Protein AF-0000000069406405 (afdb_homodimer)

Secondary structure (DSSP, 8-state):
----------SS------------HHHHHHHHHHHHHTT--HHHHHHHHT--HHHHHHHHHHHHHTTT--GGGSSPPPHHHHHHHTTSHHHHHHHHHHHHH-TTS-HHHHHHHHTS-HHHHHHHH-/----------SS------------HHHHHHHHHHHHHTT--HHHHHHHHT--HHHHHHHHHHHHHTTT--GGGSSPPPHHHHHHHTTSHHHHHHHHHHHHH-TTS-HHHHHHHHTS-HHHHHHHH-

pLDDT: mean 82.61, std 21.03, range [20.59, 98.62]

InterPro domains:
  IPR009057 Homedomain-like superfamily [SSF46689] (27-104)

Foldseek 3Di:
DPPPPPPPPPVPPCPCCVPVPPDDPLNLLVQLLVVVVVPDDLVVSCVVSVHDSLSSLVLVLVCVVVVNDCVVSSDDDDPVCVVVVLVDPVNLVVLVVVCVVCVPDDLCRSCSNNVHDSVSSVVSVD/DPPPPPPPPPPPPCPCCVPVPPDDPLNLLVQLLVVVVVPDDLVVSCVVSVHDSLSSLVLVLVCVVVVNDCVVSSDDDDPVCVVVVLVPPVNLVVLVVVCVVCVPDDLCRSCSNNVHDSVSSVVSVD

Nearest PDB structures (foldseek):
  1mdm-assembly1_A  TM=3.881E-01  e=2.709E-02  Homo sapiens
  2efo-assembly1_A  TM=5.821E-01  e=2.045E+00  Sulfurisphaera tokodaii str. 7
  5yi2-assembly2_E  TM=6.304E-01  e=2.932E+00  Lactococcus lactis subsp. lactis Il1403
  3bj6-assembly1_B  TM=6.690E-01  e=8.643E+00  Ruegeria pomeroyi DSS-3
  2w29-assembly1_B  TM=5.271E-01  e=6.346E+00  Mycobacterium tuberculosis H37Rv

Solvent-accessible surface area (backbone atoms only — not comparable to full-atom values): 14592 Å² total; per-residue (Å²): 137,79,82,71,78,74,79,76,76,64,88,56,74,76,62,54,69,44,50,84,40,76,73,49,70,51,37,52,46,21,24,48,50,46,31,45,72,54,67,52,52,51,65,57,46,19,63,58,49,68,47,60,46,70,57,42,47,52,51,49,48,49,24,52,76,49,60,29,38,44,73,82,57,46,48,85,73,54,65,68,60,53,64,43,50,77,65,28,71,66,45,51,50,51,52,51,49,49,44,68,75,38,75,84,58,52,62,59,58,51,12,59,73,70,67,49,54,44,65,58,50,50,59,68,74,97,136,80,83,72,80,72,78,73,75,64,88,54,73,76,63,52,69,44,51,84,42,76,72,50,70,51,36,52,46,22,23,46,51,46,33,45,71,55,68,51,53,50,65,58,47,17,63,58,49,69,46,60,46,69,58,42,48,52,52,48,49,50,24,52,75,50,63,28,38,44,73,82,57,45,50,86,74,55,64,70,60,54,64,42,51,77,64,29,69,67,45,50,50,52,52,52,49,49,46,68,75,37,75,84,59,51,61,58,57,53,12,59,74,69,67,49,54,44,65,58,48,50,56,70,74,96

Organism: 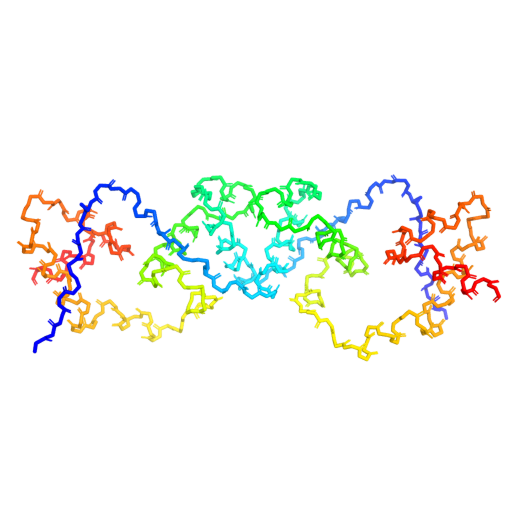NCBI:txid2607531

Structure (mmCIF, N/CA/C/O backbone):
data_AF-0000000069406405-model_v1
#
loop_
_entity.id
_entity.type
_entity.pdbx_description
1 polymer 'Uncharacterized protein LOC118768217'
#
loop_
_atom_site.group_PDB
_atom_site.id
_atom_site.type_symbol
_atom_site.label_atom_id
_atom_site.label_alt_id
_atom_site.label_comp_id
_atom_site.label_asym_id
_atom_site.label_entity_id
_atom_site.label_seq_id
_atom_site.pdbx_PDB_ins_code
_atom_site.Cartn_x
_atom_site.Cartn_y
_atom_site.Cartn_z
_atom_site.occupancy
_atom_site.B_iso_or_equiv
_atom_site.auth_seq_id
_atom_site.auth_comp_id
_atom_site.auth_asym_id
_atom_site.auth_atom_id
_atom_site.pdbx_PDB_model_num
ATOM 1 N N . MET A 1 1 ? 26.578 -23.141 -21.312 1 20.59 1 MET A N 1
ATOM 2 C CA . MET A 1 1 ? 26.688 -23.438 -19.891 1 20.59 1 MET A CA 1
ATOM 3 C C . MET A 1 1 ? 25.594 -22.734 -19.094 1 20.59 1 MET A C 1
ATOM 5 O O . MET A 1 1 ? 25.719 -21.547 -18.766 1 20.59 1 MET A O 1
ATOM 9 N N . LEU A 1 2 ? 24.344 -22.812 -19.562 1 25.16 2 LEU A N 1
ATOM 10 C CA . LEU A 1 2 ? 23.109 -22.156 -19.172 1 25.16 2 LEU A CA 1
ATOM 11 C C . LEU A 1 2 ? 22.688 -22.578 -17.766 1 25.16 2 LEU A C 1
ATOM 13 O O . LEU A 1 2 ? 22.484 -23.766 -17.5 1 25.16 2 LEU A O 1
ATOM 17 N N . MET A 1 3 ? 23.156 -21.891 -16.672 1 27.27 3 MET A N 1
ATOM 18 C CA . MET A 1 3 ? 22.953 -22.141 -15.25 1 27.27 3 MET A CA 1
ATOM 19 C C . MET A 1 3 ? 21.484 -22.422 -14.938 1 27.27 3 MET A C 1
ATOM 21 O O . MET A 1 3 ? 20.625 -21.594 -15.242 1 27.27 3 MET A O 1
ATOM 25 N N . LEU A 1 4 ? 20.938 -23.594 -14.953 1 28.95 4 LEU A N 1
ATOM 26 C CA . LEU A 1 4 ? 19.734 -24.266 -14.492 1 28.95 4 LEU A CA 1
ATOM 27 C C . LEU A 1 4 ? 19.391 -23.859 -13.062 1 28.95 4 LEU A C 1
ATOM 29 O O . LEU A 1 4 ? 20.141 -24.156 -12.133 1 28.95 4 LEU A O 1
ATOM 33 N N . LYS A 1 5 ? 18.922 -22.688 -12.914 1 34.78 5 LYS A N 1
ATOM 34 C CA . LYS A 1 5 ? 18.484 -22.328 -11.57 1 34.78 5 LYS A CA 1
ATOM 35 C C . LYS A 1 5 ? 17.641 -23.453 -10.961 1 34.78 5 LYS A C 1
ATOM 37 O O . LYS A 1 5 ? 16.594 -23.812 -11.5 1 34.78 5 LYS A O 1
ATOM 42 N N . LYS A 1 6 ? 18.188 -24.422 -10.359 1 34.09 6 LYS A N 1
ATOM 43 C CA . LYS A 1 6 ? 17.672 -25.484 -9.484 1 34.09 6 LYS A CA 1
ATOM 44 C C . LYS A 1 6 ? 16.594 -24.938 -8.539 1 34.09 6 LYS A C 1
ATOM 46 O O . LYS A 1 6 ? 16.844 -23.984 -7.801 1 34.09 6 LYS A O 1
ATOM 51 N N . PHE A 1 7 ? 15.359 -25.141 -8.922 1 33.62 7 PHE A N 1
ATOM 52 C CA . PHE A 1 7 ? 14.227 -25.031 -8.008 1 33.62 7 PHE A CA 1
ATOM 53 C C . PHE A 1 7 ? 14.453 -25.859 -6.758 1 33.62 7 PHE A C 1
ATOM 55 O O . PHE A 1 7 ? 14.25 -27.078 -6.77 1 33.62 7 PHE A O 1
ATOM 62 N N . LEU A 1 8 ? 15.594 -25.859 -6.102 1 33.53 8 LEU A N 1
ATOM 63 C CA . LEU A 1 8 ? 15.664 -26.547 -4.816 1 33.53 8 LEU A CA 1
ATOM 64 C C . LEU A 1 8 ? 14.406 -26.312 -3.996 1 33.53 8 LEU A C 1
ATOM 66 O O . LEU A 1 8 ? 14.055 -25.172 -3.705 1 33.53 8 LEU A O 1
ATOM 70 N N . HIS A 1 9 ? 13.406 -27.219 -4.082 1 34.06 9 HIS A N 1
ATOM 71 C CA . HIS A 1 9 ? 12.18 -27.438 -3.33 1 34.06 9 HIS A CA 1
ATOM 72 C C . HIS A 1 9 ? 12.438 -27.406 -1.827 1 34.06 9 HIS A C 1
ATOM 74 O O . HIS A 1 9 ? 12.531 -28.469 -1.191 1 34.06 9 HIS A O 1
ATOM 80 N N . SER A 1 10 ? 13.453 -26.891 -1.188 1 32.88 10 SER A N 1
ATOM 81 C CA . SER A 1 10 ? 13.406 -26.922 0.271 1 32.88 10 SER A CA 1
ATOM 82 C C . SER A 1 10 ? 12.016 -26.578 0.791 1 32.88 10 SER A C 1
ATOM 84 O O . SER A 1 10 ? 11.328 -25.734 0.216 1 32.88 10 SER A O 1
ATOM 86 N N . ASP A 1 11 ? 11.195 -27.484 1.406 1 35.31 11 ASP A N 1
ATOM 87 C CA . ASP A 1 11 ? 10 -27.375 2.242 1 35.31 11 ASP A CA 1
ATOM 88 C C . ASP A 1 11 ? 9.906 -26 2.887 1 35.31 11 ASP A C 1
ATOM 90 O O . ASP A 1 11 ? 9.125 -25.797 3.814 1 35.31 11 ASP A O 1
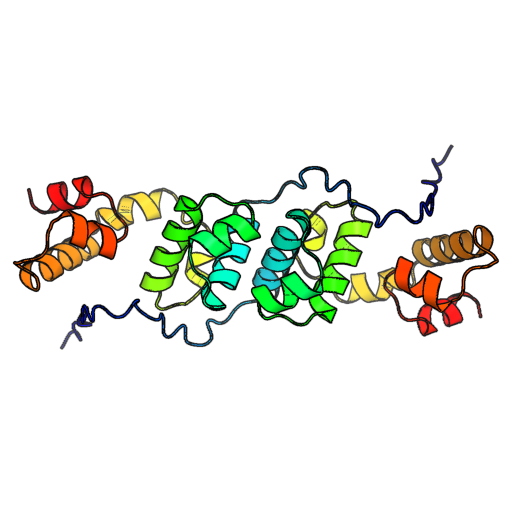ATOM 94 N N . MET A 1 12 ? 11.078 -25.281 3.064 1 35.22 12 MET A N 1
ATOM 95 C CA . MET A 1 12 ? 11.031 -24.031 3.826 1 35.22 12 MET A CA 1
ATOM 96 C C . MET A 1 12 ? 10.07 -23.031 3.186 1 35.22 12 MET A C 1
ATOM 98 O O . MET A 1 12 ? 10.07 -22.859 1.966 1 35.22 12 MET A O 1
ATOM 102 N N . PRO A 1 13 ? 8.914 -22.703 3.783 1 37.72 13 PRO A N 1
ATOM 103 C CA . PRO A 1 13 ? 8.211 -21.531 3.254 1 37.72 13 PRO A CA 1
ATOM 104 C C . PRO A 1 13 ? 9.156 -20.547 2.564 1 37.72 13 PRO A C 1
ATOM 106 O O . PRO A 1 13 ? 10.258 -20.281 3.062 1 37.72 13 PRO A O 1
ATOM 109 N N . LEU A 1 14 ? 9.555 -20.766 1.313 1 40.88 14 LEU A N 1
ATOM 110 C CA . LEU A 1 14 ? 10.383 -19.781 0.618 1 40.88 14 LEU A CA 1
ATOM 111 C C . LEU A 1 14 ? 10.375 -18.453 1.35 1 40.88 14 LEU A C 1
ATOM 113 O O . LEU A 1 14 ? 9.375 -17.734 1.332 1 40.88 14 LEU A O 1
ATOM 117 N N . LYS A 1 15 ? 10.859 -18.547 2.529 1 42.75 15 LYS A N 1
ATOM 118 C CA . LYS A 1 15 ? 11.203 -17.234 3.096 1 42.75 15 LYS A CA 1
ATOM 119 C C . LYS A 1 15 ? 11.719 -16.297 2.02 1 42.75 15 LYS A C 1
ATOM 121 O O . LYS A 1 15 ? 12.805 -16.5 1.473 1 42.75 15 LYS A O 1
ATOM 126 N N . ILE A 1 16 ? 10.961 -16.016 1.062 1 42.56 16 ILE A N 1
ATOM 127 C CA . ILE A 1 16 ? 11.453 -14.914 0.232 1 42.56 16 ILE A CA 1
ATOM 128 C C . ILE A 1 16 ? 12.5 -14.117 1.002 1 42.56 16 ILE A C 1
ATOM 130 O O . ILE A 1 16 ? 12.195 -13.523 2.039 1 42.56 16 ILE A O 1
ATOM 134 N N . LYS A 1 17 ? 13.703 -14.812 1.288 1 45.84 17 LYS A N 1
ATOM 135 C CA . LYS A 1 17 ? 14.703 -13.852 1.732 1 45.84 17 LYS A CA 1
ATOM 136 C C . LYS A 1 17 ? 14.492 -12.492 1.08 1 45.84 17 LYS A C 1
ATOM 138 O O . LYS A 1 17 ? 14.898 -12.273 -0.063 1 45.84 17 LYS A O 1
ATOM 143 N N . MET A 1 18 ? 13.25 -12.172 1.195 1 48.5 18 MET A N 1
ATOM 144 C CA . MET A 1 18 ? 12.93 -10.852 0.663 1 48.5 18 MET A CA 1
ATOM 145 C C . MET A 1 18 ? 14.078 -9.875 0.885 1 48.5 18 MET A C 1
ATOM 147 O O . MET A 1 18 ? 14.398 -9.531 2.025 1 48.5 18 MET A O 1
ATOM 151 N N . THR A 1 19 ? 15.266 -10.281 0.294 1 49.81 19 THR A N 1
ATOM 152 C CA . THR A 1 19 ? 16.188 -9.148 0.287 1 49.81 19 THR A CA 1
ATOM 153 C C . THR A 1 19 ? 15.414 -7.832 0.288 1 49.81 19 THR A C 1
ATOM 155 O O . THR A 1 19 ? 14.312 -7.746 -0.262 1 49.81 19 THR A O 1
ATOM 158 N N . ALA A 1 20 ? 15.781 -6.988 1.089 1 53.38 20 ALA A N 1
ATOM 159 C CA . ALA A 1 20 ? 15.109 -5.699 1.221 1 53.38 20 ALA A CA 1
ATOM 160 C C . ALA A 1 20 ? 14.648 -5.18 -0.139 1 53.38 20 ALA A C 1
ATOM 162 O O . ALA A 1 20 ? 15.477 -4.824 -0.985 1 53.38 20 ALA A O 1
ATOM 163 N N . PRO A 1 21 ? 13.633 -5.855 -0.743 1 59.44 21 PRO A N 1
ATOM 164 C CA . PRO A 1 21 ? 13.188 -5.398 -2.062 1 59.44 21 PRO A CA 1
ATOM 165 C C . PRO A 1 21 ? 13.023 -3.883 -2.141 1 59.44 21 PRO A C 1
ATOM 167 O O . PRO A 1 21 ? 12.727 -3.238 -1.133 1 59.44 21 PRO A O 1
ATOM 170 N N . ILE A 1 22 ? 13.656 -3.234 -2.969 1 74.44 22 ILE A N 1
ATOM 171 C CA . ILE A 1 22 ? 13.648 -1.785 -3.127 1 74.44 22 ILE A CA 1
ATOM 172 C C . ILE A 1 22 ? 12.211 -1.276 -3.191 1 74.44 22 ILE A C 1
ATOM 174 O O . ILE A 1 22 ? 11.516 -1.486 -4.188 1 74.44 22 ILE A O 1
ATOM 178 N N . LEU A 1 23 ? 11.594 -1.231 -2.068 1 90.5 23 LEU A N 1
ATOM 179 C CA . LEU A 1 23 ? 10.305 -0.562 -1.987 1 90.5 23 LEU A CA 1
ATOM 180 C C . LEU A 1 23 ? 10.438 0.927 -2.281 1 90.5 23 LEU A C 1
ATOM 182 O O . LEU A 1 23 ? 11.32 1.594 -1.731 1 90.5 23 LEU A O 1
ATOM 186 N N . THR A 1 24 ? 9.664 1.369 -3.213 1 92.31 24 THR A N 1
ATOM 187 C CA . THR A 1 24 ? 9.664 2.801 -3.498 1 92.31 24 THR A CA 1
ATOM 188 C C . THR A 1 24 ? 8.82 3.555 -2.477 1 92.31 24 THR A C 1
ATOM 190 O O . THR A 1 24 ? 7.973 2.961 -1.805 1 92.31 24 THR A O 1
ATOM 193 N N . ASN A 1 25 ? 9.102 4.836 -2.355 1 93.75 25 ASN A N 1
ATOM 194 C CA . ASN A 1 25 ? 8.312 5.672 -1.455 1 93.75 25 ASN A CA 1
ATOM 195 C C . ASN A 1 25 ? 6.844 5.699 -1.857 1 93.75 25 ASN A C 1
ATOM 197 O O . ASN A 1 25 ? 5.961 5.758 -0.999 1 93.75 25 ASN A O 1
ATOM 201 N N . GLU A 1 26 ? 6.621 5.645 -3.08 1 95.06 26 GLU A N 1
ATOM 202 C CA . GLU A 1 26 ? 5.25 5.645 -3.586 1 95.06 26 GLU A CA 1
ATOM 203 C C . GLU A 1 26 ? 4.5 4.391 -3.141 1 95.06 26 GLU A C 1
ATOM 205 O O . GLU A 1 26 ? 3.336 4.469 -2.74 1 95.06 26 GLU A O 1
ATOM 210 N N . MET A 1 27 ? 5.172 3.256 -3.148 1 96.12 27 MET A N 1
ATOM 211 C CA . MET A 1 27 ? 4.539 2.012 -2.715 1 96.12 27 MET A CA 1
ATOM 212 C C . MET A 1 27 ? 4.195 2.064 -1.23 1 96.12 27 MET A C 1
ATOM 214 O O . MET A 1 27 ? 3.117 1.627 -0.823 1 96.12 27 MET A O 1
ATOM 218 N N . LYS A 1 28 ? 5.105 2.598 -0.517 1 96.94 28 LYS A N 1
ATOM 219 C CA . LYS A 1 28 ? 4.852 2.742 0.914 1 96.94 28 LYS A CA 1
ATOM 220 C C . LYS A 1 28 ? 3.686 3.695 1.171 1 96.94 28 LYS A C 1
ATOM 222 O O . LYS A 1 28 ? 2.85 3.441 2.041 1 96.94 28 LYS A O 1
ATOM 227 N N . ARG A 1 29 ? 3.697 4.793 0.41 1 97.5 29 ARG A N 1
ATOM 228 C CA . ARG A 1 29 ? 2.615 5.762 0.536 1 97.5 29 ARG A CA 1
ATOM 229 C C . ARG A 1 29 ? 1.266 5.117 0.233 1 97.5 29 ARG A C 1
ATOM 231 O O . ARG A 1 29 ? 0.301 5.305 0.977 1 97.5 29 ARG A O 1
ATOM 238 N N . HIS A 1 30 ? 1.204 4.344 -0.805 1 97.62 30 HIS A N 1
ATOM 239 C CA . HIS A 1 30 ? -0.029 3.648 -1.156 1 97.62 30 HIS A CA 1
ATOM 240 C C . HIS A 1 30 ? -0.452 2.686 -0.052 1 97.62 30 HIS A C 1
ATOM 242 O O . HIS A 1 30 ? -1.638 2.586 0.27 1 97.62 30 HIS A O 1
ATOM 248 N N . ALA A 1 31 ? 0.517 2.02 0.466 1 98.19 31 ALA A N 1
ATOM 249 C CA . ALA A 1 31 ? 0.218 1.052 1.519 1 98.19 31 ALA A CA 1
ATOM 250 C C . ALA A 1 31 ? -0.387 1.738 2.74 1 98.19 31 ALA A C 1
ATOM 252 O O . ALA A 1 31 ? -1.363 1.251 3.314 1 98.19 31 ALA A O 1
ATOM 253 N N . VAL A 1 32 ? 0.193 2.809 3.086 1 98.12 32 VAL A N 1
ATOM 254 C CA . VAL A 1 32 ? -0.302 3.564 4.23 1 98.12 32 VAL A CA 1
ATOM 255 C C . VAL A 1 32 ? -1.715 4.07 3.947 1 98.12 32 VAL A C 1
ATOM 257 O O . VAL A 1 32 ? -2.596 3.986 4.805 1 98.12 32 VAL A O 1
ATOM 260 N N . ILE A 1 33 ? -1.96 4.574 2.73 1 97.38 33 ILE A N 1
ATOM 261 C CA . ILE A 1 33 ? -3.268 5.09 2.35 1 97.38 33 ILE A CA 1
ATOM 262 C C . ILE A 1 33 ? -4.316 3.99 2.48 1 97.38 33 ILE A C 1
ATOM 264 O O . ILE A 1 33 ? -5.383 4.207 3.064 1 97.38 33 ILE A O 1
ATOM 268 N N . VAL A 1 34 ? -4.027 2.842 2.002 1 97.38 34 VAL A N 1
ATOM 269 C CA . VAL A 1 34 ? -4.973 1.732 2.047 1 97.38 34 VAL A CA 1
ATOM 270 C C . VAL A 1 34 ? -5.25 1.349 3.5 1 97.38 34 VAL A C 1
ATOM 272 O O . VAL A 1 34 ? -6.395 1.077 3.869 1 97.38 34 VAL A O 1
ATOM 275 N N . ALA A 1 35 ? -4.246 1.331 4.262 1 97.69 35 ALA A N 1
ATOM 276 C CA . ALA A 1 35 ? -4.395 0.97 5.672 1 97.69 35 ALA A CA 1
ATOM 277 C C . ALA A 1 35 ? -5.219 2.014 6.422 1 97.69 35 ALA A C 1
ATOM 279 O O . ALA A 1 35 ? -6.004 1.674 7.309 1 97.69 35 ALA A O 1
ATOM 280 N N . LEU A 1 36 ? -5.008 3.232 6.094 1 96.69 36 LEU A N 1
ATOM 281 C CA . LEU A 1 36 ? -5.766 4.301 6.734 1 96.69 36 LEU A CA 1
ATOM 282 C C . LEU A 1 36 ? -7.246 4.207 6.379 1 96.69 36 LEU A C 1
ATOM 284 O O . LEU A 1 36 ? -8.109 4.398 7.238 1 96.69 36 LEU A O 1
ATOM 288 N N . ILE A 1 37 ? -7.48 3.926 5.172 1 94.19 37 ILE A N 1
ATOM 289 C CA . ILE A 1 37 ? -8.867 3.812 4.727 1 94.19 37 ILE A CA 1
ATOM 290 C C . ILE A 1 37 ? -9.523 2.602 5.387 1 94.19 37 ILE A C 1
ATOM 292 O O . ILE A 1 37 ? -10.734 2.598 5.629 1 94.19 37 ILE A O 1
ATOM 296 N N . ALA A 1 38 ? -8.742 1.632 5.691 1 94.62 38 ALA A N 1
ATOM 297 C CA . ALA A 1 38 ? -9.25 0.474 6.43 1 94.62 38 ALA A CA 1
ATOM 298 C C . ALA A 1 38 ? -9.484 0.817 7.895 1 94.62 38 ALA A C 1
ATOM 300 O O . ALA A 1 38 ? -9.812 -0.059 8.695 1 94.62 38 ALA A O 1
ATOM 301 N N . ASN A 1 39 ? -9.18 2.031 8.297 1 92.56 39 ASN A N 1
ATOM 302 C CA . ASN A 1 39 ? -9.516 2.598 9.594 1 92.56 39 ASN A CA 1
ATOM 303 C C . ASN A 1 39 ? -8.586 2.084 10.695 1 92.56 39 ASN A C 1
ATOM 305 O O . ASN A 1 39 ? -9.039 1.759 11.789 1 92.56 39 ASN A O 1
ATOM 309 N N . HIS A 1 40 ? -7.371 2.02 10.414 1 96.75 40 HIS A N 1
ATOM 310 C CA . HIS A 1 40 ? -6.367 1.659 11.414 1 96.75 40 HIS A CA 1
ATOM 311 C C . HIS A 1 40 ? -5.668 2.898 11.961 1 96.75 40 HIS A C 1
ATOM 313 O O . HIS A 1 40 ? -5.578 3.922 11.281 1 96.75 40 HIS A O 1
ATOM 319 N N . GLY A 1 41 ? -5.168 2.797 13.195 1 96.31 41 GLY A N 1
ATOM 320 C CA . GLY A 1 41 ? -4.453 3.902 13.82 1 96.31 41 GLY A CA 1
ATOM 321 C C . GLY A 1 41 ? -3.021 4.035 13.328 1 96.31 41 GLY A C 1
ATOM 322 O O . GLY A 1 41 ? -2.494 3.129 12.68 1 96.31 41 GLY A O 1
ATOM 323 N N . ASP A 1 42 ? -2.477 5.141 13.664 1 97.06 42 ASP A N 1
ATOM 324 C CA . ASP A 1 42 ? -1.137 5.449 13.172 1 97.06 42 ASP A CA 1
ATOM 325 C C . ASP A 1 42 ? -0.115 4.438 13.688 1 97.06 42 ASP A C 1
ATOM 327 O O . ASP A 1 42 ? 0.74 3.975 12.93 1 97.06 42 ASP A O 1
ATOM 331 N N . LEU A 1 43 ? -0.228 4.121 14.883 1 97.75 43 LEU A N 1
ATOM 332 C CA . LEU A 1 43 ? 0.73 3.207 15.492 1 97.75 43 LEU A CA 1
ATOM 333 C C . LEU A 1 43 ? 0.596 1.807 14.906 1 97.75 43 LEU A C 1
ATOM 335 O O . LEU A 1 43 ? 1.599 1.157 14.602 1 97.75 43 LEU A O 1
ATOM 339 N N . GLU A 1 44 ? -0.585 1.35 14.789 1 97.88 44 GLU A N 1
ATOM 340 C CA . GLU A 1 44 ? -0.853 0.034 14.219 1 97.88 44 GLU A CA 1
ATOM 341 C C . GLU A 1 44 ? -0.292 -0.077 12.805 1 97.88 44 GLU A C 1
ATOM 343 O O . GLU A 1 44 ? 0.33 -1.082 12.453 1 97.88 44 GLU A O 1
ATOM 348 N N . ILE A 1 45 ? -0.562 0.901 12.055 1 98.62 45 ILE A N 1
ATOM 349 C CA . ILE A 1 45 ? -0.115 0.918 10.672 1 98.62 45 ILE A CA 1
ATOM 350 C C . ILE A 1 45 ? 1.411 0.909 10.617 1 98.62 45 ILE A C 1
ATOM 352 O O . ILE A 1 45 ? 2.008 0.148 9.852 1 98.62 45 ILE A O 1
ATOM 356 N N . SER A 1 46 ? 2.033 1.797 11.406 1 98.62 46 SER A N 1
ATOM 357 C CA . SER A 1 46 ? 3.488 1.882 11.453 1 98.62 46 SER A CA 1
ATOM 358 C C . SER A 1 46 ? 4.113 0.525 11.766 1 98.62 46 SER A C 1
ATOM 360 O O . SER A 1 46 ? 5.074 0.114 11.117 1 98.62 46 SER A O 1
ATOM 362 N N . ARG A 1 47 ? 3.551 -0.212 12.656 1 97.88 47 ARG A N 1
ATOM 363 C CA . ARG A 1 47 ? 4.078 -1.507 13.07 1 97.88 47 ARG A CA 1
ATOM 364 C C . ARG A 1 47 ? 3.826 -2.568 12.008 1 97.88 47 ARG A C 1
ATOM 366 O O . ARG A 1 47 ? 4.711 -3.365 11.688 1 97.88 47 ARG A O 1
ATOM 373 N N . PHE A 1 48 ? 2.689 -2.52 11.516 1 97.69 48 PHE A N 1
ATOM 374 C CA . PHE A 1 48 ? 2.301 -3.555 10.562 1 97.6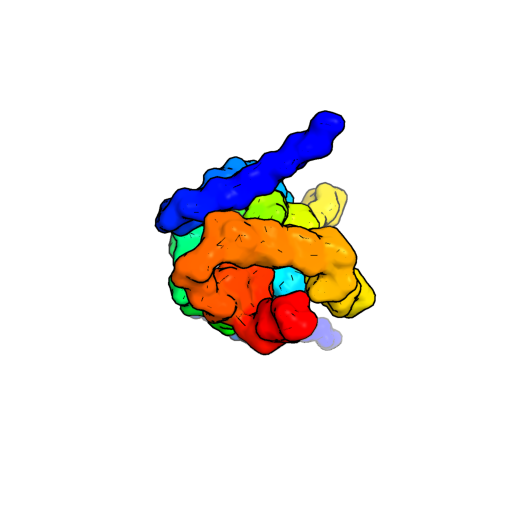9 48 PHE A CA 1
ATOM 375 C C . PHE A 1 48 ? 3.096 -3.426 9.273 1 97.69 48 PHE A C 1
ATOM 377 O O . PHE A 1 48 ? 3.557 -4.426 8.719 1 97.69 48 PHE A O 1
ATOM 384 N N . LEU A 1 49 ? 3.264 -2.225 8.805 1 97.69 49 LEU A N 1
ATOM 385 C CA . LEU A 1 49 ? 3.908 -1.991 7.516 1 97.69 49 LEU A CA 1
ATOM 386 C C . LEU A 1 49 ? 5.395 -1.704 7.695 1 97.69 49 LEU A C 1
ATOM 388 O O . LEU A 1 49 ? 6.129 -1.57 6.715 1 97.69 49 LEU A O 1
ATOM 392 N N . LYS A 1 50 ? 5.797 -1.555 8.914 1 96.62 50 LYS A N 1
ATOM 393 C CA . LYS A 1 50 ? 7.195 -1.295 9.242 1 96.62 50 LYS A CA 1
ATOM 394 C C . LYS A 1 50 ? 7.676 0.013 8.617 1 96.62 50 LYS A C 1
ATOM 396 O O . LYS A 1 50 ? 8.727 0.053 7.977 1 96.62 50 LYS A O 1
ATOM 401 N N . VAL A 1 51 ? 6.891 1.013 8.812 1 97.31 51 VAL A N 1
ATOM 402 C CA . VAL A 1 51 ? 7.242 2.355 8.359 1 97.31 51 VAL A CA 1
ATOM 403 C C . VAL A 1 51 ? 7.227 3.318 9.547 1 97.31 51 VAL A C 1
ATOM 405 O O . VAL A 1 51 ? 6.73 2.979 10.625 1 97.31 51 VAL A O 1
ATOM 408 N N . ALA A 1 52 ? 7.816 4.484 9.305 1 97.69 52 ALA A N 1
ATOM 409 C CA . ALA A 1 52 ? 7.883 5.488 10.367 1 97.69 52 ALA A CA 1
ATOM 410 C C . ALA A 1 52 ? 6.496 6.023 10.703 1 97.69 52 ALA A C 1
ATOM 412 O O . ALA A 1 52 ? 5.676 6.254 9.812 1 97.69 52 ALA A O 1
ATOM 413 N N . ARG A 1 53 ? 6.23 6.184 11.945 1 97.44 53 ARG A N 1
ATOM 414 C CA . ARG A 1 53 ? 4.938 6.684 12.406 1 97.44 53 ARG A CA 1
ATOM 415 C C . ARG A 1 53 ? 4.684 8.102 11.898 1 97.44 53 ARG A C 1
ATOM 417 O O . ARG A 1 53 ? 3.547 8.461 11.602 1 97.44 53 ARG A O 1
ATOM 424 N N . SER A 1 54 ? 5.746 8.93 11.898 1 95.12 54 SER A N 1
ATOM 425 C CA . SER A 1 54 ? 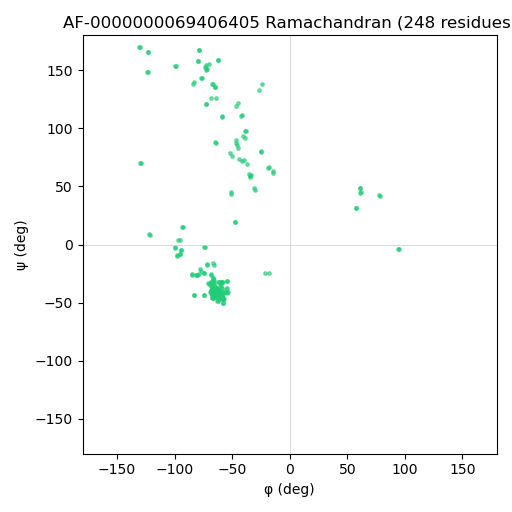5.609 10.297 11.406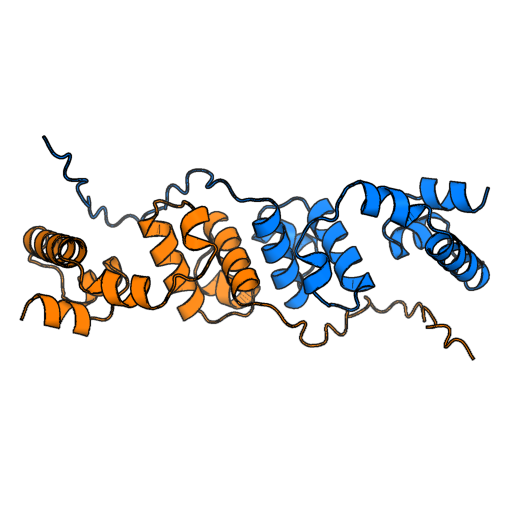 1 95.12 54 SER A CA 1
ATOM 426 C C . SER A 1 54 ? 5.16 10.32 9.945 1 95.12 54 SER A C 1
ATOM 428 O O . SER A 1 54 ? 4.402 11.211 9.539 1 95.12 54 SER A O 1
ATOM 430 N N . PHE A 1 55 ? 5.59 9.312 9.234 1 96.75 55 PHE A N 1
ATOM 431 C CA . PHE A 1 55 ? 5.199 9.164 7.836 1 96.75 55 PHE A CA 1
ATOM 432 C C . PHE A 1 55 ? 3.715 8.828 7.723 1 96.75 55 PHE A C 1
ATOM 434 O O . PHE A 1 55 ? 3.004 9.414 6.906 1 96.75 55 PHE A O 1
ATOM 441 N N . VAL A 1 56 ? 3.252 8.016 8.562 1 98.06 56 VAL A N 1
ATOM 442 C CA . VAL A 1 56 ? 1.841 7.645 8.586 1 98.06 56 VAL A CA 1
ATOM 443 C C . VAL A 1 56 ? 0.991 8.867 8.938 1 98.06 56 VAL A C 1
ATOM 445 O O . VAL A 1 56 ? -0.007 9.148 8.266 1 98.06 56 VAL A O 1
ATOM 448 N N . HIS A 1 57 ? 1.428 9.555 9.883 1 95.69 57 HIS A N 1
ATOM 449 C CA . HIS A 1 57 ? 0.691 10.727 10.344 1 95.69 57 HIS A CA 1
ATOM 450 C C . HIS A 1 57 ? 0.599 11.781 9.258 1 95.69 57 HIS A C 1
ATOM 452 O O . HIS A 1 57 ? -0.457 12.391 9.062 1 95.69 57 HIS A O 1
ATOM 458 N N . LYS A 1 58 ? 1.656 12 8.594 1 93.44 58 LYS A N 1
ATOM 459 C CA . LYS A 1 58 ? 1.665 12.984 7.512 1 93.44 58 LYS A CA 1
ATOM 460 C C . LYS A 1 58 ? 0.667 12.609 6.422 1 93.44 58 LYS A C 1
ATOM 462 O O . LYS A 1 58 ? -0.093 13.453 5.949 1 93.44 58 LYS A O 1
ATOM 467 N N . ILE A 1 59 ? 0.684 11.359 6.066 1 96.31 59 ILE A N 1
ATOM 468 C CA . ILE A 1 59 ? -0.211 10.906 5.008 1 96.31 59 ILE A CA 1
ATOM 469 C C . ILE A 1 59 ? -1.658 10.977 5.488 1 96.31 59 ILE A C 1
ATOM 471 O O . ILE A 1 59 ? -2.557 11.328 4.719 1 96.31 59 ILE A O 1
ATOM 475 N N . ARG A 1 60 ? -1.872 10.68 6.715 1 95.25 60 ARG A N 1
ATOM 476 C CA . ARG A 1 60 ? -3.211 10.828 7.277 1 95.25 60 ARG A CA 1
ATOM 477 C C . ARG A 1 60 ? -3.707 12.266 7.141 1 95.25 60 ARG A C 1
ATOM 479 O O . ARG A 1 60 ? -4.84 12.5 6.711 1 95.25 60 ARG A O 1
ATOM 486 N N . CYS A 1 61 ? -2.887 13.172 7.492 1 92 61 CYS A N 1
ATOM 487 C CA . CYS A 1 61 ? -3.232 14.586 7.414 1 92 61 CYS A CA 1
ATOM 488 C C . CYS A 1 61 ? -3.598 14.977 5.988 1 92 61 CYS A C 1
ATOM 490 O O . CYS A 1 61 ? -4.59 15.68 5.766 1 92 61 CYS A O 1
ATOM 492 N N . GLU A 1 62 ? -2.803 14.539 5.094 1 90.94 62 GLU A N 1
ATOM 493 C CA . GLU A 1 62 ? -3.068 14.852 3.691 1 90.94 62 GLU A CA 1
ATOM 494 C C . GLU A 1 62 ? -4.387 14.234 3.23 1 90.94 62 GLU A C 1
ATOM 496 O O . GLU A 1 62 ? -5.152 14.867 2.5 1 90.94 62 GLU A O 1
ATOM 501 N N . LEU A 1 63 ? -4.582 13.047 3.648 1 92.94 63 LEU A N 1
ATOM 502 C CA . LEU A 1 63 ? -5.801 12.344 3.266 1 92.94 63 LEU A CA 1
ATOM 503 C C . LEU A 1 63 ? -7.031 13.031 3.854 1 92.94 63 LEU A C 1
ATOM 505 O O . LEU A 1 63 ? -8.062 13.148 3.184 1 92.94 63 LEU A O 1
ATOM 509 N N . GLU A 1 64 ? -6.871 13.453 5.039 1 89.38 64 GLU A N 1
ATOM 510 C CA . GLU A 1 64 ? -7.977 14.141 5.703 1 89.38 64 GLU A CA 1
ATOM 511 C C . GLU A 1 64 ? -8.281 15.477 5.031 1 89.38 64 GLU A C 1
ATOM 513 O O . GLU A 1 64 ? -9.445 15.844 4.867 1 89.38 64 GLU A O 1
ATOM 518 N N . LYS A 1 65 ? -7.293 16.156 4.676 1 84.69 65 LYS A N 1
ATOM 519 C CA . LYS A 1 65 ? -7.461 17.422 3.98 1 84.69 65 LYS A CA 1
ATOM 520 C C . LYS A 1 65 ? -8.188 17.234 2.652 1 84.69 65 LYS A C 1
ATOM 522 O O . LYS A 1 65 ? -8.922 18.125 2.207 1 84.69 65 LYS A O 1
ATOM 527 N N . GLU A 1 66 ? -7.926 16.062 2.078 1 87.25 66 GLU A N 1
ATOM 528 C CA . GLU A 1 66 ? -8.562 15.766 0.8 1 87.25 66 GLU A CA 1
ATOM 529 C C . GLU A 1 66 ? -9.867 15 1 1 87.25 66 GLU A C 1
ATOM 531 O O . GLU A 1 66 ? -10.359 14.352 0.074 1 87.25 66 GLU A O 1
ATOM 536 N N . ASP A 1 67 ? -10.367 15 2.215 1 87 67 ASP A N 1
ATOM 537 C CA . ASP A 1 67 ? -11.625 14.359 2.568 1 87 67 ASP A CA 1
ATOM 538 C C . ASP A 1 67 ? -11.609 12.875 2.209 1 87 67 ASP A C 1
ATOM 540 O O . ASP A 1 67 ? -12.594 12.352 1.681 1 87 67 ASP A O 1
ATOM 544 N N . GLY A 1 68 ? -10.398 12.273 2.275 1 87.88 68 GLY A N 1
ATOM 545 C CA . GLY A 1 68 ? -10.32 10.836 2.088 1 87.88 68 GLY A CA 1
ATOM 546 C C . GLY A 1 68 ? -10 10.438 0.659 1 87.88 68 GLY A C 1
ATOM 547 O O . GLY A 1 68 ? -9.883 9.25 0.351 1 87.88 68 GLY A O 1
ATOM 548 N N . ASN A 1 69 ? -9.922 11.406 -0.177 1 90.12 69 ASN A N 1
ATOM 549 C CA . ASN A 1 69 ? -9.555 11.086 -1.553 1 90.12 69 ASN A CA 1
ATOM 550 C C . ASN A 1 69 ? -8.078 10.727 -1.67 1 90.12 69 ASN A C 1
ATOM 552 O O . ASN A 1 69 ? -7.203 11.531 -1.342 1 90.12 69 ASN A O 1
ATOM 556 N N . ALA A 1 70 ? -7.844 9.547 -2.143 1 93.69 70 ALA A N 1
ATOM 557 C CA . ALA A 1 70 ? -6.488 9.008 -2.182 1 93.69 70 ALA A CA 1
ATOM 558 C C . ALA A 1 70 ? -5.719 9.547 -3.387 1 93.69 70 ALA A C 1
ATOM 560 O O . ALA A 1 70 ? -4.484 9.578 -3.379 1 93.69 70 ALA A O 1
ATOM 561 N N . SER A 1 71 ? -6.371 9.922 -4.43 1 92.25 71 SER A N 1
ATOM 562 C CA . SER A 1 71 ? -5.75 10.25 -5.711 1 92.25 71 SER A CA 1
ATOM 563 C C . SER A 1 71 ? -4.73 11.375 -5.562 1 92.25 71 SER A C 1
ATOM 565 O O . SER A 1 71 ? -3.568 11.219 -5.941 1 92.25 71 SER A O 1
ATOM 567 N N . PRO A 1 72 ? -5.078 12.492 -4.922 1 90.44 72 PRO A N 1
ATOM 568 C CA . PRO A 1 72 ? -4.105 13.578 -4.797 1 90.44 72 PRO A CA 1
ATOM 569 C C . PRO A 1 72 ? -2.979 13.25 -3.82 1 90.44 72 PRO A C 1
ATOM 571 O O . PRO A 1 72 ? -1.924 13.891 -3.854 1 90.44 72 PRO A O 1
ATOM 574 N N . VAL A 1 73 ? -3.23 12.258 -3.014 1 93.19 73 VAL A N 1
ATOM 575 C CA . VAL A 1 73 ? -2.299 11.945 -1.937 1 93.19 73 VAL A CA 1
ATOM 576 C C . VAL A 1 73 ? -1.376 10.805 -2.363 1 93.19 73 VAL A C 1
ATOM 578 O O . VAL A 1 73 ? -0.376 10.523 -1.698 1 93.19 73 VAL A O 1
ATOM 581 N N . SER A 1 74 ? -1.651 10.18 -3.465 1 94.44 74 SER A N 1
ATOM 582 C CA . SER A 1 74 ? -0.999 8.945 -3.889 1 94.44 74 SER A CA 1
ATOM 583 C C . SER A 1 74 ? 0.461 9.188 -4.254 1 94.44 74 SER A C 1
ATOM 585 O O . SER A 1 74 ? 1.273 8.266 -4.238 1 94.44 74 SER A O 1
ATOM 587 N N . LYS A 1 75 ? 0.748 10.383 -4.637 1 93.69 75 LYS A N 1
ATOM 588 C CA . LYS A 1 75 ? 2.123 10.734 -4.977 1 93.69 75 LYS A CA 1
ATOM 589 C C . LYS A 1 75 ? 2.615 11.906 -4.141 1 93.69 75 LYS A C 1
ATOM 591 O O . LYS A 1 75 ? 1.84 12.805 -3.807 1 93.69 75 LYS A O 1
ATOM 596 N N . ARG A 1 76 ? 3.838 11.891 -3.889 1 91 76 ARG A N 1
ATOM 597 C CA . ARG A 1 76 ? 4.43 13.047 -3.219 1 91 76 ARG A CA 1
ATOM 598 C C . ARG A 1 76 ? 4.359 14.289 -4.102 1 91 76 ARG A C 1
ATOM 600 O O . ARG A 1 76 ? 4.691 14.234 -5.285 1 91 76 ARG A O 1
ATOM 607 N N . LYS A 1 77 ? 3.996 15.273 -3.504 1 86.56 77 LYS A N 1
ATOM 608 C CA . LYS A 1 77 ? 3.922 16.531 -4.246 1 86.56 77 LYS A CA 1
ATOM 609 C C . LYS A 1 77 ? 5.312 17.078 -4.535 1 86.56 77 LYS A C 1
ATOM 611 O O . LYS A 1 77 ? 6.25 16.859 -3.762 1 86.56 77 LYS A O 1
ATOM 616 N N . LYS A 1 78 ? 5.41 17.797 -5.59 1 86.12 78 LYS A N 1
ATOM 617 C CA . LYS A 1 78 ? 6.664 18.484 -5.91 1 86.12 78 LYS A CA 1
ATOM 618 C C . LYS A 1 78 ? 7.027 19.5 -4.836 1 86.12 78 LYS A C 1
ATOM 620 O O . LYS A 1 78 ? 6.148 20.031 -4.152 1 86.12 78 LYS A O 1
ATOM 625 N N . HIS A 1 79 ? 8.273 19.828 -4.812 1 81.69 79 HIS A N 1
ATOM 626 C CA . HIS A 1 79 ? 8.812 20.734 -3.797 1 81.69 79 HIS A CA 1
ATOM 627 C C . HIS A 1 79 ? 8.148 22.094 -3.875 1 81.69 79 HIS A C 1
ATOM 629 O O . HIS A 1 79 ? 7.73 22.656 -2.855 1 81.69 79 HIS A O 1
ATOM 635 N N . SER A 1 80 ? 8.055 22.594 -5.055 1 78.44 80 SER A N 1
ATOM 636 C CA . SER A 1 80 ? 7.484 23.938 -5.25 1 78.44 80 SER A CA 1
ATOM 637 C C . SER A 1 80 ? 6.051 24 -4.738 1 78.44 80 SER A C 1
ATOM 639 O O . SER A 1 80 ? 5.637 25 -4.152 1 78.44 80 SER A O 1
ATOM 641 N N . LYS A 1 81 ? 5.34 22.859 -4.965 1 74.88 81 LYS A N 1
ATOM 642 C CA . LYS A 1 81 ? 3.939 22.828 -4.551 1 74.88 81 LYS A CA 1
ATOM 643 C C . LYS A 1 81 ? 3.816 22.703 -3.035 1 74.88 81 LYS A C 1
ATOM 645 O O . LYS A 1 81 ? 2.883 23.25 -2.438 1 74.88 81 LYS A O 1
ATOM 650 N N . ARG A 1 82 ? 4.922 22.141 -2.514 1 76.25 82 ARG A N 1
ATOM 651 C CA . ARG A 1 82 ? 4.879 21.953 -1.068 1 76.25 82 ARG A CA 1
ATOM 652 C C . ARG A 1 82 ? 5.277 23.234 -0.337 1 76.25 82 ARG A C 1
ATOM 654 O O . ARG A 1 82 ? 4.613 23.641 0.618 1 76.25 82 ARG A O 1
ATOM 661 N N . SER A 1 83 ? 6.281 23.891 -0.775 1 74.38 83 SER A N 1
ATOM 662 C CA . SER A 1 83 ? 6.75 25.141 -0.163 1 74.38 83 SER A CA 1
ATOM 663 C C . SER A 1 83 ? 5.723 26.25 -0.317 1 74.38 83 SER A C 1
ATOM 665 O O . SER A 1 83 ? 5.457 26.984 0.63 1 74.38 83 SER A O 1
ATOM 667 N N . ASP A 1 84 ? 5.016 26.203 -1.407 1 73.25 84 ASP A N 1
ATOM 668 C CA . ASP A 1 84 ? 4.047 27.25 -1.702 1 73.25 84 ASP A CA 1
ATOM 669 C C . ASP A 1 84 ? 2.744 27.031 -0.937 1 73.25 84 ASP A C 1
ATOM 671 O O . ASP A 1 84 ? 2.035 27.984 -0.614 1 73.25 84 ASP A O 1
ATOM 675 N N . SER A 1 85 ? 2.584 25.812 -0.669 1 77.12 85 SER A N 1
ATOM 676 C CA . SER A 1 85 ? 1.291 25.484 -0.082 1 77.12 85 SER A CA 1
ATOM 677 C C . SER A 1 85 ? 1.131 26.109 1.297 1 77.12 85 SER A C 1
ATOM 679 O O . SER A 1 85 ? 0.023 26.469 1.692 1 77.12 85 SER A O 1
ATOM 681 N N . ILE A 1 86 ? 2.197 26.297 2.045 1 77.38 86 ILE A N 1
ATOM 682 C CA . ILE A 1 86 ? 2.066 26.828 3.398 1 77.38 86 ILE A CA 1
ATOM 683 C C . ILE A 1 86 ? 2.283 28.344 3.391 1 77.38 86 ILE A C 1
ATOM 685 O O . ILE A 1 86 ? 2.186 28.984 4.43 1 77.38 86 ILE A O 1
ATOM 689 N N . ARG A 1 87 ? 2.463 28.875 2.182 1 82.31 87 ARG A N 1
ATOM 690 C CA . ARG A 1 87 ? 2.68 30.312 2.07 1 82.31 87 ARG A CA 1
ATOM 691 C C . ARG A 1 87 ? 1.62 30.969 1.186 1 82.31 87 ARG A C 1
ATOM 693 O O . ARG A 1 87 ? 1.699 32.156 0.884 1 82.31 87 ARG A O 1
ATOM 700 N N . THR A 1 88 ? 0.685 30.141 0.875 1 86.31 88 THR A N 1
ATOM 701 C CA . THR A 1 88 ? -0.379 30.672 0.031 1 86.31 88 THR A CA 1
ATOM 702 C C . THR A 1 88 ? -1.328 31.547 0.844 1 86.31 88 THR A C 1
ATOM 704 O O . THR A 1 88 ? -1.559 31.297 2.027 1 86.31 88 THR A O 1
ATOM 707 N N . PRO A 1 89 ? -1.763 32.625 0.124 1 88.94 89 PRO A N 1
ATOM 708 C CA . PRO A 1 89 ? -2.752 33.438 0.807 1 88.94 89 PRO A CA 1
ATOM 709 C C . PRO A 1 89 ? -3.961 32.656 1.292 1 88.94 89 PRO A C 1
ATOM 711 O O . PRO A 1 89 ? -4.539 32.969 2.336 1 88.94 89 PRO A O 1
ATOM 714 N N . GLU A 1 90 ? -4.273 31.625 0.55 1 86.69 90 GLU A N 1
ATOM 715 C CA . GLU A 1 90 ? -5.418 30.812 0.927 1 86.69 90 GLU A CA 1
ATOM 716 C C . GLU A 1 90 ? -5.168 30.078 2.248 1 86.69 90 GLU A C 1
ATOM 718 O O . GLU A 1 90 ? -6.031 30.062 3.127 1 86.69 90 GLU A O 1
ATOM 723 N N . PHE A 1 91 ? -3.959 29.531 2.32 1 87.56 91 PHE A N 1
ATOM 724 C CA . PHE A 1 91 ? -3.615 28.812 3.545 1 87.56 91 PHE A CA 1
ATOM 725 C C . PHE A 1 91 ? -3.58 29.766 4.734 1 87.56 91 PHE A C 1
ATOM 727 O O . PHE A 1 91 ? -4.133 29.453 5.797 1 87.56 91 PHE A O 1
ATOM 734 N N . ILE A 1 92 ? -2.98 30.891 4.586 1 91.88 92 ILE A N 1
ATOM 735 C CA . ILE A 1 92 ? -2.834 31.891 5.633 1 91.88 92 ILE A CA 1
ATOM 736 C C . ILE A 1 92 ? -4.215 32.344 6.098 1 91.88 92 ILE A C 1
ATOM 738 O O . ILE A 1 92 ? -4.461 32.469 7.301 1 91.88 92 ILE A O 1
ATOM 742 N N . GLN A 1 93 ? -5.105 32.531 5.121 1 91.94 93 GLN A N 1
ATOM 743 C CA . GLN A 1 93 ? -6.453 33 5.449 1 91.94 93 GLN A CA 1
ATOM 744 C C . GLN A 1 93 ? -7.215 31.922 6.23 1 91.94 93 GLN A C 1
ATOM 746 O O . GLN A 1 93 ? -7.949 32.25 7.172 1 91.94 93 GLN A O 1
ATOM 751 N N . GLU A 1 94 ? -6.98 30.672 5.832 1 90.56 94 GLU A N 1
ATOM 752 C CA . GLU A 1 94 ? -7.648 29.578 6.527 1 90.56 94 GLU A CA 1
ATOM 753 C C . GLU A 1 94 ? -7.168 29.453 7.969 1 90.56 94 GLU A C 1
ATOM 755 O O . GLU A 1 94 ? -7.969 29.234 8.883 1 90.56 94 GLU A O 1
ATOM 760 N N . VAL A 1 95 ? -5.918 29.609 8.117 1 92.75 95 VAL A N 1
ATOM 761 C CA . VAL A 1 95 ? -5.34 29.516 9.453 1 92.75 95 VAL A CA 1
ATOM 762 C C . VAL A 1 95 ? -5.836 30.672 10.32 1 92.75 95 VAL A C 1
ATOM 764 O O . VAL A 1 95 ? -6.25 30.469 11.461 1 92.75 95 VAL A O 1
ATOM 767 N N . LYS A 1 96 ? -5.809 31.875 9.773 1 92.75 96 LYS A N 1
ATOM 768 C CA . LYS A 1 96 ? -6.25 33.062 10.523 1 92.75 96 LYS A CA 1
ATOM 769 C C . LYS A 1 96 ? -7.723 32.938 10.898 1 92.75 96 LYS A C 1
ATOM 771 O O . LYS A 1 96 ? -8.117 33.312 12 1 92.75 96 LYS A O 1
ATOM 776 N N . GLN A 1 97 ? -8.516 32.5 9.984 1 93.25 97 GLN A N 1
ATOM 777 C CA . GLN A 1 97 ? -9.93 32.281 10.266 1 93.25 97 GLN A CA 1
ATOM 778 C C . GLN A 1 97 ? -10.141 31.281 11.391 1 93.25 97 GLN A C 1
ATOM 780 O O . GLN A 1 97 ? -11 31.469 12.25 1 93.25 97 GLN A O 1
ATOM 785 N N . ASN A 1 98 ? -9.359 30.203 11.32 1 91.44 98 ASN A N 1
ATOM 786 C CA . ASN A 1 98 ? -9.445 29.172 12.359 1 91.44 98 ASN A CA 1
ATOM 787 C C . ASN A 1 98 ? -9.086 29.75 13.734 1 91.44 98 ASN A C 1
ATOM 789 O O . ASN A 1 98 ? -9.727 29.422 14.727 1 91.44 98 ASN A O 1
ATOM 793 N N . ILE A 1 99 ? -8.102 30.562 13.758 1 90.75 99 ILE A N 1
ATOM 794 C CA . ILE A 1 99 ? -7.672 31.172 15.008 1 90.75 99 ILE A CA 1
ATOM 795 C C . ILE A 1 99 ? -8.773 32.094 15.531 1 90.75 99 ILE A C 1
ATOM 797 O O . ILE A 1 99 ? -9.047 32.125 16.734 1 90.75 99 ILE A O 1
ATOM 801 N N . ARG A 1 100 ? -9.367 32.844 14.594 1 91.81 100 ARG A N 1
ATOM 802 C CA . ARG A 1 100 ? -10.445 33.75 14.969 1 91.81 100 ARG A CA 1
ATOM 803 C C . ARG A 1 100 ? -11.648 32.969 15.5 1 91.81 100 ARG A C 1
ATOM 805 O O . ARG A 1 100 ? -12.297 33.406 16.453 1 91.81 100 ARG A O 1
ATOM 812 N N . ASP A 1 101 ? -11.914 31.891 14.93 1 92.19 101 ASP A N 1
ATOM 813 C CA . ASP A 1 101 ? -13.078 31.078 15.281 1 92.19 101 ASP A CA 1
ATOM 814 C C . ASP A 1 101 ? -12.836 30.297 16.578 1 92.19 101 ASP A C 1
ATOM 816 O O . ASP A 1 101 ? -13.789 29.891 17.234 1 92.19 101 ASP A O 1
ATOM 820 N N . ASN A 1 102 ? -11.539 30.094 16.906 1 90.62 102 ASN A N 1
ATOM 821 C CA . ASN A 1 102 ? -11.18 29.312 18.078 1 90.62 102 ASN A CA 1
ATOM 822 C C . ASN A 1 102 ? -10.188 30.047 18.969 1 90.62 102 ASN A C 1
ATOM 824 O O . ASN A 1 102 ? -9.039 29.625 19.125 1 90.62 102 ASN A O 1
ATOM 828 N N . PRO A 1 103 ? -10.617 31.141 19.656 1 88.81 103 PRO A N 1
ATOM 829 C CA . PRO A 1 103 ? -9.719 31.969 20.453 1 88.81 103 PRO A CA 1
ATOM 830 C C . PRO A 1 103 ? -9.141 31.234 21.656 1 88.81 103 PRO A C 1
ATOM 832 O O . PRO A 1 103 ? -8.078 31.609 22.156 1 88.81 103 PRO A O 1
ATOM 835 N N . GLY A 1 104 ? -9.656 30.188 22.078 1 91.75 104 GLY A N 1
ATOM 836 C CA . GLY A 1 104 ? -9.172 29.469 23.25 1 91.75 104 GLY A CA 1
ATOM 837 C C . GLY A 1 104 ? -8.203 28.359 22.891 1 91.75 104 GLY A C 1
ATOM 838 O O . GLY A 1 104 ? -7.578 27.766 23.781 1 91.75 104 GLY A O 1
ATOM 839 N N . LYS A 1 105 ? -7.98 28.094 21.656 1 92.88 105 LYS A N 1
ATOM 840 C CA . LYS A 1 105 ? -7.102 27.016 21.234 1 92.88 105 LYS A CA 1
ATOM 841 C C . LYS A 1 105 ? -5.641 27.453 21.234 1 92.88 105 LYS A C 1
ATOM 843 O O . LYS A 1 105 ? -5.332 28.594 20.875 1 92.88 105 LYS A O 1
ATOM 848 N N . SER A 1 106 ? -4.828 26.531 21.688 1 94.69 106 SER A N 1
ATOM 849 C CA . SER A 1 106 ? -3.396 26.812 21.656 1 94.69 106 SER A CA 1
ATOM 850 C C . SER A 1 106 ? -2.846 26.766 20.25 1 94.69 106 SER A C 1
ATOM 852 O O . SER A 1 106 ? -3.436 26.156 19.359 1 94.69 106 SER A O 1
ATOM 854 N N . MET A 1 107 ? -1.746 27.484 19.984 1 93.5 107 MET A N 1
ATOM 855 C CA . MET A 1 107 ? -1.069 27.453 18.688 1 93.5 107 MET A CA 1
ATOM 856 C C . MET A 1 107 ? -0.647 26.031 18.328 1 93.5 107 MET A C 1
ATOM 858 O O . MET A 1 107 ? -0.664 25.656 17.156 1 93.5 107 MET A O 1
ATOM 862 N N . ARG A 1 108 ? -0.321 25.25 19.328 1 95.25 108 ARG A N 1
ATOM 863 C CA . ARG A 1 108 ? 0.059 23.859 19.109 1 95.25 108 ARG A CA 1
ATOM 864 C C . ARG A 1 108 ? -1.128 23.031 18.609 1 95.25 108 ARG A C 1
ATOM 866 O O . ARG A 1 108 ? -0.981 22.188 17.719 1 95.25 108 ARG A O 1
ATOM 873 N N . SER A 1 109 ? -2.211 23.328 19.188 1 93.56 109 SER A N 1
ATOM 874 C CA . SER A 1 109 ? -3.422 22.609 18.781 1 93.56 109 SER A CA 1
ATOM 875 C C . SER A 1 109 ? -3.816 22.953 17.344 1 93.56 109 SER A C 1
ATOM 877 O O . SER A 1 109 ? -4.199 22.062 16.578 1 93.56 109 SER A O 1
ATOM 879 N N . ILE A 1 110 ? -3.676 24.172 17 1 90.94 110 ILE A N 1
ATOM 880 C CA . ILE A 1 110 ? -4.004 24.625 15.648 1 90.94 110 ILE A CA 1
ATOM 881 C C . ILE A 1 110 ? -3.012 24.031 14.648 1 90.94 110 ILE A C 1
ATOM 883 O O . ILE A 1 110 ? -3.402 23.578 13.562 1 90.94 110 ILE A O 1
ATOM 887 N N . ALA A 1 111 ? -1.765 24.016 15.094 1 93.69 111 ALA A N 1
ATOM 888 C CA . ALA A 1 111 ? -0.736 23.438 14.234 1 93.69 111 ALA A CA 1
ATOM 889 C C . ALA A 1 111 ? -1.048 21.984 13.914 1 93.69 111 ALA A C 1
ATOM 891 O O . ALA A 1 111 ? -0.902 21.547 12.766 1 93.69 111 ALA A O 1
ATOM 892 N N . LYS A 1 112 ? -1.501 21.219 14.844 1 89.94 112 LYS A N 1
ATOM 893 C CA . LYS A 1 112 ? -1.864 19.812 14.664 1 89.94 112 LYS A CA 1
ATOM 894 C C . LYS A 1 112 ? -3.018 19.672 13.68 1 89.94 112 LYS A C 1
ATOM 896 O O . LYS A 1 112 ? -3.021 18.75 12.852 1 89.94 112 LYS A O 1
ATOM 901 N N . GLU A 1 113 ? -3.887 20.562 13.75 1 86.25 113 GLU A N 1
ATOM 902 C CA . GLU A 1 113 ? -5.051 20.5 12.875 1 86.25 113 GLU A CA 1
ATOM 903 C C . GLU A 1 113 ? -4.66 20.734 11.422 1 86.25 113 GLU A C 1
ATOM 905 O O . GLU A 1 113 ? -5.266 20.172 10.508 1 86.25 113 GLU A O 1
ATOM 910 N N . PHE A 1 114 ? -3.682 21.516 11.242 1 88.88 114 PHE A N 1
ATOM 911 C CA . PHE A 1 114 ? -3.246 21.828 9.883 1 88.88 114 PHE A CA 1
ATOM 912 C C . PHE A 1 114 ? -2.035 21 9.492 1 88.88 114 PHE A C 1
ATOM 914 O O . PHE A 1 114 ? -1.562 21.078 8.352 1 88.88 114 PHE A O 1
ATOM 921 N N . CYS A 1 115 ? -1.568 20.203 10.406 1 89.56 115 CYS A N 1
ATOM 922 C CA . CYS A 1 115 ? -0.441 19.297 10.188 1 89.56 115 CYS A CA 1
ATOM 923 C C . CYS A 1 115 ? 0.819 20.078 9.836 1 89.56 115 CYS A C 1
ATOM 925 O O . CYS A 1 115 ? 1.502 19.766 8.859 1 89.56 115 CYS A O 1
ATOM 927 N N . VAL A 1 116 ? 1.054 21.141 10.555 1 91.31 116 VAL A N 1
ATOM 928 C CA . VAL A 1 116 ? 2.27 21.922 10.414 1 91.31 116 VAL A CA 1
ATOM 929 C C . VAL A 1 116 ? 2.902 22.156 11.789 1 91.31 116 VAL A C 1
ATOM 931 O O . VAL A 1 116 ? 2.342 21.75 12.805 1 91.31 116 VAL A O 1
ATOM 934 N N . SER A 1 117 ? 4.125 22.672 11.719 1 91.75 117 SER A N 1
ATOM 935 C CA . SER A 1 117 ? 4.797 22.969 12.984 1 91.75 117 SER A CA 1
ATOM 936 C C . SER A 1 117 ? 4.18 24.172 13.672 1 91.75 117 SER A C 1
ATOM 938 O O . SER A 1 117 ? 3.576 25.031 13.016 1 91.75 117 SER A O 1
ATOM 940 N N . GLU A 1 118 ? 4.27 24.156 14.961 1 94.56 118 GLU A N 1
ATOM 941 C CA . GLU A 1 118 ? 3.818 25.312 15.719 1 94.56 118 GLU A CA 1
ATOM 942 C C . GLU A 1 118 ? 4.508 26.594 15.242 1 94.56 118 GLU A C 1
ATOM 944 O O . GLU A 1 118 ? 3.896 27.656 15.211 1 94.56 118 GLU A O 1
ATOM 949 N N . LYS A 1 119 ? 5.738 26.5 14.922 1 94.38 119 LYS A N 1
ATOM 950 C CA . LYS A 1 119 ? 6.488 27.656 14.422 1 94.38 119 LYS A CA 1
ATOM 951 C C . LYS A 1 119 ? 5.809 28.266 13.195 1 94.38 119 LYS A C 1
ATOM 953 O O . LYS A 1 119 ? 5.75 29.484 13.055 1 94.38 119 LYS A O 1
ATOM 958 N N . THR A 1 120 ? 5.352 27.484 12.375 1 92.38 120 THR A N 1
ATOM 959 C CA . THR A 1 120 ? 4.672 27.953 11.164 1 92.38 120 THR A CA 1
ATOM 960 C C . THR A 1 120 ? 3.436 28.766 11.523 1 92.38 120 THR A C 1
ATOM 962 O O . THR A 1 120 ? 3.203 29.828 10.945 1 92.38 120 THR A O 1
ATOM 965 N N . ILE A 1 121 ? 2.713 28.312 12.438 1 93.12 121 ILE A N 1
ATOM 966 C CA . ILE A 1 121 ? 1.515 29.016 12.875 1 93.12 121 ILE A CA 1
ATOM 967 C C . ILE A 1 121 ? 1.907 30.344 13.531 1 93.12 121 ILE A C 1
ATOM 969 O O . ILE A 1 121 ? 1.289 31.375 13.273 1 93.12 121 ILE A O 1
ATOM 973 N N . ARG A 1 122 ? 2.98 30.328 14.305 1 93.38 122 ARG A N 1
ATOM 974 C CA . ARG A 1 122 ? 3.445 31.531 14.984 1 93.38 122 ARG A CA 1
ATOM 975 C C . ARG A 1 122 ? 3.902 32.594 13.977 1 93.38 122 ARG A C 1
ATOM 977 O O . ARG A 1 122 ? 3.666 33.781 14.172 1 93.38 122 ARG A O 1
ATOM 984 N N . ASN A 1 123 ? 4.5 32.062 12.93 1 92.12 123 ASN A N 1
ATOM 985 C CA . ASN A 1 123 ? 4.961 32.969 11.883 1 92.12 123 ASN A CA 1
ATOM 986 C C . ASN A 1 123 ? 3.793 33.625 11.141 1 92.12 123 ASN A C 1
ATOM 988 O O . ASN A 1 123 ? 3.883 34.75 10.703 1 92.12 123 ASN A O 1
ATOM 992 N N . ILE A 1 124 ? 2.816 32.938 10.984 1 89.75 124 ILE A N 1
ATOM 993 C CA . ILE A 1 124 ? 1.633 33.438 10.297 1 89.75 124 ILE A CA 1
ATOM 994 C C . ILE A 1 124 ? 0.937 34.469 11.164 1 89.75 124 ILE A C 1
ATOM 996 O O . ILE A 1 124 ? 0.395 35.438 10.648 1 89.75 124 ILE A O 1
ATOM 1000 N N . CYS A 1 125 ? 0.96 34.344 12.477 1 87.5 125 CYS A N 1
ATOM 1001 C CA . CYS A 1 125 ? 0.289 35.25 13.406 1 87.5 125 CYS A CA 1
ATOM 1002 C C . CYS A 1 125 ? 1.163 36.469 13.719 1 87.5 125 CYS A C 1
ATOM 1004 O O . CYS A 1 125 ? 0.679 37.469 14.25 1 87.5 125 CYS A O 1
ATOM 1006 N N . ALA A 1 126 ? 2.443 36.281 13.594 1 81.81 126 ALA A N 1
ATOM 1007 C CA . ALA A 1 126 ? 3.338 37.406 13.883 1 81.81 126 ALA A CA 1
ATOM 1008 C C . ALA A 1 126 ? 3.211 38.5 12.836 1 81.81 126 ALA A C 1
ATOM 1010 O O . ALA A 1 126 ? 2.842 38.219 11.688 1 81.81 126 ALA A O 1
ATOM 1011 N N . MET B 1 1 ? -21.5 34.531 -2.605 1 20.89 1 MET B N 1
ATOM 1012 C CA . MET B 1 1 ? -22.109 33.656 -1.604 1 20.89 1 MET B CA 1
ATOM 1013 C C . MET B 1 1 ? -21.234 32.438 -1.354 1 20.89 1 MET B C 1
ATOM 1015 O O . MET B 1 1 ? -21.281 31.469 -2.115 1 20.89 1 MET B O 1
ATOM 1019 N N . LEU B 1 2 ? -19.922 32.625 -1.135 1 24.56 2 LEU B N 1
ATOM 1020 C CA . LEU B 1 2 ? -18.781 31.734 -1.033 1 24.56 2 LEU B CA 1
ATOM 1021 C C . LEU B 1 2 ? -18.922 30.812 0.176 1 24.56 2 LEU B C 1
ATOM 1023 O O . LEU B 1 2 ? -19.031 31.281 1.311 1 24.56 2 LEU B O 1
ATOM 1027 N N . MET B 1 3 ? -19.594 29.625 0.068 1 27.22 3 MET B N 1
ATOM 1028 C CA . MET B 1 3 ? -19.875 28.641 1.101 1 27.22 3 MET B CA 1
ATOM 1029 C C . MET B 1 3 ? -18.625 28.344 1.933 1 27.22 3 MET B C 1
ATOM 1031 O O . MET B 1 3 ? -17.594 27.953 1.392 1 27.22 3 MET B O 1
ATOM 1035 N N . LEU B 1 4 ? -18.281 29.031 2.984 1 28.97 4 LEU B N 1
ATOM 1036 C CA . LEU B 1 4 ? -17.391 28.906 4.137 1 28.97 4 LEU B CA 1
ATOM 1037 C C . LEU B 1 4 ? -17.438 27.5 4.711 1 28.97 4 LEU B C 1
ATOM 1039 O O . LEU B 1 4 ? -18.469 27.062 5.242 1 28.97 4 LEU B O 1
ATOM 1043 N N . LYS B 1 5 ? -16.875 26.609 4.008 1 34.84 5 LYS B N 1
ATOM 1044 C CA . LYS B 1 5 ? -16.781 25.281 4.609 1 34.84 5 LYS B CA 1
ATOM 1045 C C . LYS B 1 5 ? -16.328 25.359 6.062 1 34.84 5 LYS B C 1
ATOM 1047 O O . LYS B 1 5 ? -15.227 25.844 6.34 1 34.84 5 LYS B O 1
ATOM 1052 N N . LYS B 1 6 ? -17.156 25.594 7.004 1 34.16 6 LYS B N 1
ATOM 1053 C CA . LYS B 1 6 ? -17.078 25.5 8.461 1 34.16 6 LYS B CA 1
ATOM 1054 C C . LYS B 1 6 ? -16.266 24.281 8.891 1 34.16 6 LYS B C 1
ATOM 1056 O O . LYS B 1 6 ? -16.562 23.156 8.492 1 34.16 6 LYS B O 1
ATOM 1061 N N . PHE B 1 7 ? -15.008 24.547 9.195 1 33.47 7 PHE B N 1
ATOM 1062 C CA . PHE B 1 7 ? -14.188 23.625 9.969 1 33.47 7 PHE B CA 1
ATOM 1063 C C . PHE B 1 7 ? -14.906 23.203 11.242 1 33.47 7 PHE B C 1
ATOM 1065 O O . PHE B 1 7 ? -14.906 23.938 12.234 1 33.47 7 PHE B O 1
ATOM 1072 N N . LEU B 1 8 ? -16.172 22.875 11.266 1 33.47 8 LEU B N 1
ATOM 1073 C CA . LEU B 1 8 ? -16.734 22.312 12.5 1 33.47 8 LEU B CA 1
ATOM 1074 C C . LEU B 1 8 ? -15.75 21.359 13.164 1 33.47 8 LEU B C 1
ATOM 1076 O O . LEU B 1 8 ? -15.336 20.375 12.555 1 33.47 8 LEU B O 1
ATOM 1080 N N . HIS B 1 9 ? -14.898 21.828 14.094 1 34 9 HIS B N 1
ATOM 1081 C CA . HIS B 1 9 ? -13.984 21.219 15.055 1 34 9 HIS B CA 1
ATOM 1082 C C . HIS B 1 9 ? -14.672 20.094 15.82 1 34 9 HIS B C 1
ATOM 1084 O O . HIS B 1 9 ? -15.078 20.266 16.969 1 34 9 HIS B O 1
ATOM 1090 N N . SER B 1 10 ? -15.75 19.438 15.492 1 32.78 10 SER B N 1
ATOM 1091 C CA . SER B 1 10 ? -16.141 18.344 16.375 1 32.78 10 SER B CA 1
ATOM 1092 C C . SER B 1 10 ? -14.945 17.516 16.812 1 32.78 10 SER B C 1
ATOM 1094 O O . SER B 1 10 ? -14.008 17.328 16.031 1 32.78 10 SER B O 1
ATOM 1096 N N . ASP B 1 11 ? -14.461 17.5 18.094 1 35.34 11 ASP B N 1
ATOM 1097 C CA . ASP B 1 11 ? -13.586 16.578 18.828 1 35.34 11 ASP B CA 1
ATOM 1098 C C . ASP B 1 11 ? -13.508 15.227 18.125 1 35.34 11 ASP B C 1
ATOM 1100 O O . ASP B 1 11 ? -13.062 14.242 18.719 1 35.34 11 ASP B O 1
ATOM 1104 N N . MET B 1 12 ? -14.555 14.852 17.297 1 35.38 12 MET B N 1
ATOM 1105 C CA . MET B 1 12 ? -14.602 13.5 16.75 1 35.38 12 MET B CA 1
ATOM 1106 C C . MET B 1 12 ? -13.359 13.195 15.922 1 35.38 12 MET B C 1
ATOM 1108 O O . MET B 1 12 ? -12.93 14.023 15.125 1 35.38 12 MET B O 1
ATOM 1112 N N . PRO B 1 13 ? -12.453 12.328 16.359 1 38.09 13 PRO B N 1
ATOM 1113 C CA . PRO B 1 13 ? -11.484 11.867 15.359 1 38.09 13 PRO B CA 1
ATOM 1114 C C . PRO B 1 13 ? -12.031 11.961 13.938 1 38.09 13 PRO B C 1
ATOM 1116 O O . PRO B 1 13 ? -13.188 11.609 13.688 1 38.09 13 PRO B O 1
ATOM 1119 N N . LEU B 1 14 ? -12.031 13.141 13.305 1 41.22 14 LEU B N 1
ATOM 1120 C CA . LEU B 1 14 ? -12.477 13.227 11.914 1 41.22 14 LEU B CA 1
ATOM 1121 C C . LEU B 1 14 ? -12.562 11.844 11.281 1 41.22 14 LEU B C 1
ATOM 1123 O O . LEU B 1 14 ? -11.539 11.219 11.008 1 41.22 14 LEU B O 1
ATOM 1127 N N . LYS B 1 15 ? -13.422 11.117 11.859 1 43.12 15 LYS B N 1
ATOM 1128 C CA . LYS B 1 15 ? -13.781 9.945 11.07 1 43.12 15 LYS B CA 1
ATOM 1129 C C . LYS B 1 15 ? -13.773 10.273 9.578 1 43.12 15 LYS B C 1
ATOM 1131 O O . LYS B 1 15 ? -14.641 11.008 9.094 1 43.12 15 LYS B O 1
ATOM 1136 N N . ILE B 1 16 ? -12.711 10.703 9.062 1 42.59 16 ILE B N 1
ATOM 1137 C CA . ILE B 1 16 ? -12.742 10.742 7.605 1 42.59 16 ILE B CA 1
ATOM 1138 C C . ILE B 1 16 ? -13.867 9.844 7.09 1 42.59 16 ILE B C 1
ATOM 1140 O O . ILE B 1 16 ? -13.859 8.633 7.312 1 42.59 16 ILE B O 1
ATOM 1144 N N . LYS B 1 17 ? -15.172 10.297 7.414 1 46.03 17 LYS B N 1
ATOM 1145 C CA . LYS B 1 17 ? -16.125 9.539 6.609 1 46.03 17 LYS B CA 1
ATOM 1146 C C . LYS B 1 17 ? -15.523 9.133 5.27 1 46.03 17 LYS B C 1
ATOM 1148 O O . LYS B 1 17 ? -15.492 9.938 4.328 1 46.03 17 LYS B O 1
ATOM 1153 N N . MET B 1 18 ? -14.344 8.648 5.48 1 48.84 18 MET B N 1
ATOM 1154 C CA . MET B 1 18 ? -13.688 8.156 4.273 1 48.84 18 MET B CA 1
ATOM 1155 C C . MET B 1 18 ? -14.703 7.57 3.299 1 48.84 18 MET B C 1
ATOM 1157 O O . MET B 1 18 ? -15.336 6.555 3.592 1 48.84 18 MET B O 1
ATOM 1161 N N . THR B 1 19 ? -15.672 8.477 2.881 1 50.72 19 THR B N 1
ATOM 1162 C CA . THR B 1 19 ? -16.359 7.91 1.726 1 50.72 19 THR B CA 1
ATOM 1163 C C . THR B 1 19 ? -15.469 6.895 1.015 1 50.72 19 THR B C 1
ATOM 1165 O O . THR B 1 19 ? -14.242 7 1.056 1 50.72 19 THR B O 1
ATOM 1168 N N . ALA B 1 20 ? -16.031 5.871 0.642 1 53.75 20 ALA B N 1
ATOM 1169 C CA . ALA B 1 20 ? -15.281 4.805 -0.017 1 53.75 20 ALA B CA 1
ATOM 1170 C C . ALA B 1 20 ? -14.242 5.375 -0.976 1 53.75 20 ALA B C 1
ATOM 1172 O O . ALA B 1 20 ? -14.586 5.957 -2.004 1 53.75 20 ALA B O 1
ATOM 1173 N N . PRO B 1 21 ? -13.148 5.957 -0.412 1 59.94 21 PRO B N 1
ATOM 1174 C CA . PRO B 1 21 ? -12.156 6.559 -1.306 1 59.94 21 PRO B CA 1
ATOM 1175 C C . PRO B 1 21 ? -11.797 5.652 -2.479 1 59.94 21 PRO B C 1
ATOM 1177 O O . PRO B 1 21 ? -11.773 4.43 -2.334 1 59.94 21 PRO B O 1
ATOM 1180 N N . ILE B 1 22 ? -12 6.027 -3.621 1 75.25 22 ILE B N 1
ATOM 1181 C CA . ILE B 1 22 ? -11.719 5.254 -4.824 1 75.25 22 ILE B CA 1
ATOM 1182 C C . ILE B 1 22 ? -10.273 4.758 -4.793 1 75.25 22 ILE B C 1
ATOM 1184 O O . ILE B 1 22 ? -9.336 5.539 -4.965 1 75.25 22 ILE B O 1
ATOM 1188 N N . LEU B 1 23 ? -10.062 3.742 -4.055 1 90.75 23 LEU B N 1
ATOM 1189 C CA . LEU B 1 23 ? -8.773 3.07 -4.102 1 90.75 23 LEU B CA 1
ATOM 1190 C C . LEU B 1 23 ? -8.578 2.363 -5.438 1 90.75 23 LEU B C 1
ATOM 1192 O O . LEU B 1 23 ? -9.469 1.648 -5.906 1 90.75 23 LEU B O 1
ATOM 1196 N N . THR B 1 24 ? -7.484 2.67 -6.062 1 92.44 24 THR B N 1
ATOM 1197 C CA . THR B 1 24 ? -7.172 1.976 -7.305 1 92.44 24 THR B CA 1
ATOM 1198 C C . THR B 1 24 ? -6.586 0.595 -7.02 1 92.44 24 THR B C 1
ATOM 1200 O O . THR B 1 24 ? -6.098 0.337 -5.918 1 92.44 24 THR B O 1
ATOM 1203 N N . ASN B 1 25 ? -6.699 -0.271 -8.023 1 93.75 25 ASN B N 1
ATOM 1204 C CA . ASN B 1 25 ? -6.117 -1.603 -7.891 1 93.75 25 ASN B CA 1
ATOM 1205 C C . ASN B 1 25 ? -4.609 -1.536 -7.664 1 93.75 25 ASN B C 1
ATOM 1207 O O . ASN B 1 25 ? -4.047 -2.359 -6.938 1 93.75 25 ASN B O 1
ATOM 1211 N N . GLU B 1 26 ? -4.016 -0.615 -8.242 1 95.06 26 GLU B N 1
ATOM 1212 C CA . GLU B 1 26 ? -2.574 -0.438 -8.094 1 95.06 26 GLU B CA 1
ATOM 1213 C C . GLU B 1 26 ? -2.211 -0.094 -6.652 1 95.06 26 GLU B C 1
ATOM 1215 O O . GLU B 1 26 ? -1.237 -0.622 -6.109 1 95.06 26 GLU B O 1
ATOM 1220 N N . MET B 1 27 ? -3.014 0.732 -6.02 1 96.12 27 MET B N 1
ATOM 1221 C CA . MET B 1 27 ? -2.756 1.1 -4.633 1 96.12 27 MET B CA 1
ATOM 1222 C C . MET B 1 27 ? -2.898 -0.111 -3.715 1 96.12 27 MET B C 1
ATOM 1224 O O . MET B 1 27 ? -2.088 -0.303 -2.805 1 96.12 27 MET B O 1
ATOM 1228 N N . LYS B 1 28 ? -3.895 -0.85 -3.998 1 96.94 28 LYS B N 1
ATOM 1229 C CA . LYS B 1 28 ? -4.09 -2.062 -3.209 1 96.94 28 LYS B CA 1
ATOM 1230 C C . LYS B 1 28 ? -2.934 -3.041 -3.41 1 96.94 28 LYS B C 1
ATOM 1232 O O . LYS B 1 28 ? -2.467 -3.664 -2.455 1 96.94 28 LYS B O 1
ATOM 1237 N N . ARG B 1 29 ? -2.535 -3.16 -4.676 1 97.5 29 ARG B N 1
ATOM 1238 C CA . ARG B 1 29 ? -1.411 -4.035 -4.988 1 97.5 29 ARG B CA 1
ATOM 1239 C C . ARG B 1 29 ? -0.152 -3.602 -4.246 1 97.5 29 ARG B C 1
ATOM 1241 O O . ARG B 1 29 ? 0.545 -4.43 -3.658 1 97.5 29 ARG B O 1
ATOM 1248 N N . HIS B 1 30 ? 0.123 -2.336 -4.234 1 97.62 30 HIS B N 1
ATOM 1249 C CA . HIS B 1 30 ? 1.28 -1.813 -3.518 1 97.62 30 HIS B CA 1
ATOM 1250 C C . HIS B 1 30 ? 1.178 -2.102 -2.023 1 97.62 30 HIS B C 1
ATOM 1252 O O . HIS B 1 30 ? 2.17 -2.459 -1.387 1 97.62 30 HIS B O 1
ATOM 1258 N N . ALA B 1 31 ? -0.003 -1.926 -1.53 1 98.19 31 ALA B N 1
ATOM 1259 C CA . ALA B 1 31 ? -0.206 -2.154 -0.102 1 98.19 31 ALA B CA 1
ATOM 1260 C C . ALA B 1 31 ? 0.082 -3.607 0.267 1 98.19 31 ALA B C 1
ATOM 1262 O O . ALA B 1 31 ? 0.742 -3.879 1.272 1 98.19 31 ALA B O 1
ATOM 1263 N N . VAL B 1 32 ? -0.394 -4.453 -0.524 1 98.12 32 VAL B N 1
ATOM 1264 C CA . VAL B 1 32 ? -0.176 -5.875 -0.28 1 98.12 32 VAL B CA 1
ATOM 1265 C C . VAL B 1 32 ? 1.313 -6.195 -0.376 1 98.12 32 VAL B C 1
ATOM 1267 O O . VAL B 1 32 ? 1.854 -6.926 0.457 1 98.12 32 VAL B O 1
ATOM 1270 N N . ILE B 1 33 ? 2 -5.637 -1.381 1 97.38 33 ILE B N 1
ATOM 1271 C CA . ILE B 1 33 ? 3.426 -5.875 -1.577 1 97.38 33 ILE B CA 1
ATOM 1272 C C . ILE B 1 33 ? 4.199 -5.434 -0.335 1 97.38 33 ILE B C 1
ATOM 1274 O O . ILE B 1 33 ? 5.043 -6.172 0.174 1 97.38 33 ILE B O 1
ATOM 1278 N N . VAL B 1 34 ? 3.9 -4.289 0.164 1 97.38 34 VAL B N 1
ATOM 1279 C CA . VAL B 1 34 ? 4.602 -3.762 1.331 1 97.38 34 VAL B CA 1
ATOM 1280 C C . VAL B 1 34 ? 4.34 -4.656 2.539 1 97.38 34 VAL B C 1
ATOM 1282 O O . VAL B 1 34 ? 5.254 -4.938 3.32 1 97.38 34 VAL B O 1
ATOM 1285 N N . ALA B 1 35 ? 3.148 -5.074 2.67 1 97.69 35 ALA B N 1
ATOM 1286 C CA . ALA B 1 35 ? 2.785 -5.93 3.797 1 97.69 35 ALA B CA 1
ATOM 1287 C C . ALA B 1 35 ? 3.479 -7.285 3.697 1 97.69 35 ALA B C 1
ATOM 1289 O O . ALA B 1 35 ? 3.885 -7.859 4.711 1 97.69 35 ALA B O 1
ATOM 1290 N N . LEU B 1 36 ? 3.576 -7.781 2.52 1 96.69 36 LEU B N 1
ATOM 1291 C CA . LEU B 1 36 ? 4.246 -9.062 2.32 1 96.69 36 LEU B CA 1
ATOM 1292 C C . LEU B 1 36 ? 5.73 -8.961 2.66 1 96.69 36 LEU B C 1
ATOM 1294 O O . LEU B 1 36 ? 6.293 -9.859 3.281 1 96.69 36 LEU B O 1
ATOM 1298 N N . ILE B 1 37 ? 6.289 -7.906 2.254 1 94.25 37 ILE B N 1
ATOM 1299 C CA . ILE B 1 37 ? 7.711 -7.707 2.525 1 94.25 37 ILE B CA 1
ATOM 1300 C C . ILE B 1 37 ? 7.926 -7.535 4.027 1 94.25 37 ILE B C 1
ATOM 1302 O O . ILE B 1 37 ? 8.984 -7.895 4.551 1 94.25 37 ILE B O 1
ATOM 1306 N N . ALA B 1 38 ? 6.961 -7.027 4.695 1 94.69 38 ALA B N 1
ATOM 1307 C CA . ALA B 1 38 ? 7.02 -6.918 6.148 1 94.69 38 ALA B CA 1
ATOM 1308 C C . ALA B 1 38 ? 6.828 -8.281 6.809 1 94.69 38 ALA B C 1
ATOM 1310 O O . ALA B 1 38 ? 6.758 -8.383 8.039 1 94.69 38 ALA B O 1
ATOM 1311 N N . ASN B 1 39 ? 6.594 -9.312 6.012 1 92.81 39 ASN B N 1
ATOM 1312 C CA . ASN B 1 39 ? 6.586 -10.711 6.441 1 92.81 39 ASN B CA 1
ATOM 1313 C C . ASN B 1 39 ? 5.289 -11.07 7.16 1 92.81 39 ASN B C 1
ATOM 1315 O O . ASN B 1 39 ? 5.312 -11.766 8.18 1 92.81 39 ASN B O 1
ATOM 1319 N N . HIS B 1 40 ? 4.227 -10.633 6.676 1 96.75 40 HIS B N 1
ATOM 1320 C CA . HIS B 1 40 ? 2.918 -11 7.199 1 96.75 40 HIS B CA 1
ATOM 1321 C C . HIS B 1 40 ? 2.281 -12.102 6.355 1 96.75 40 HIS B C 1
ATOM 1323 O O . HIS B 1 40 ? 2.57 -12.219 5.164 1 96.75 40 HIS B O 1
ATOM 1329 N N . GLY B 1 41 ? 1.407 -12.891 6.98 1 96.38 41 GLY B N 1
ATOM 1330 C CA . GLY B 1 41 ? 0.712 -13.961 6.273 1 96.38 41 GLY B CA 1
ATOM 1331 C C . GLY B 1 41 ? -0.455 -13.461 5.441 1 96.38 41 GLY B C 1
ATOM 1332 O O . GLY B 1 41 ? -0.886 -12.312 5.59 1 96.38 41 GLY B O 1
ATOM 1333 N N . ASP B 1 42 ? -0.908 -14.336 4.621 1 97.06 42 ASP B N 1
ATOM 1334 C CA . ASP B 1 42 ? -1.958 -13.969 3.68 1 97.06 42 ASP B CA 1
ATOM 1335 C C . ASP B 1 42 ? -3.232 -13.555 4.414 1 97.06 42 ASP B C 1
ATOM 1337 O O . ASP B 1 42 ? -3.859 -12.555 4.059 1 97.06 42 ASP B O 1
ATOM 1341 N N . LEU B 1 43 ? -3.557 -14.273 5.375 1 97.81 43 LEU B N 1
ATOM 1342 C CA . LEU B 1 43 ? -4.789 -14.008 6.109 1 97.81 43 LEU B CA 1
ATOM 1343 C C . LEU B 1 43 ? -4.691 -12.695 6.879 1 97.81 43 LEU B C 1
ATOM 1345 O O . LEU B 1 43 ? -5.633 -11.898 6.879 1 97.81 43 LEU B O 1
ATOM 1349 N N . GLU B 1 44 ? -3.609 -12.492 7.527 1 97.88 44 GLU B N 1
ATOM 1350 C CA . GLU B 1 44 ? -3.377 -11.258 8.281 1 97.88 44 GLU B CA 1
ATOM 1351 C C . GLU B 1 44 ? -3.471 -10.031 7.375 1 97.88 44 GLU B C 1
ATOM 1353 O O . GLU B 1 44 ? -4.098 -9.039 7.734 1 97.88 44 GLU B O 1
ATOM 1358 N N . ILE B 1 45 ? -2.83 -10.141 6.289 1 98.62 45 ILE B N 1
ATOM 1359 C CA . ILE B 1 45 ? -2.805 -9.039 5.34 1 98.62 45 ILE B CA 1
ATOM 1360 C C . ILE B 1 45 ? -4.219 -8.758 4.832 1 98.62 45 ILE B C 1
ATOM 1362 O O . ILE B 1 45 ? -4.652 -7.602 4.785 1 98.62 45 ILE B O 1
ATOM 1366 N N . SER B 1 46 ? -4.922 -9.82 4.418 1 98.62 46 SER B N 1
ATOM 1367 C CA . SER B 1 46 ? -6.285 -9.688 3.916 1 98.62 46 SER B CA 1
ATOM 1368 C C . SER B 1 46 ? -7.176 -8.961 4.918 1 98.62 46 SER B C 1
ATOM 1370 O O . SER B 1 46 ? -7.941 -8.062 4.547 1 98.62 46 SER B O 1
ATOM 1372 N N . ARG B 1 47 ? -7.055 -9.25 6.164 1 97.88 47 ARG B N 1
ATOM 1373 C CA . ARG B 1 47 ? -7.883 -8.656 7.211 1 97.88 47 ARG B CA 1
ATOM 1374 C C . ARG B 1 47 ? -7.465 -7.215 7.484 1 97.88 47 ARG B C 1
ATOM 1376 O O . ARG B 1 47 ? -8.32 -6.332 7.625 1 97.88 47 ARG B O 1
ATOM 1383 N N . PHE B 1 48 ? -6.238 -7.047 7.531 1 97.69 48 PHE B N 1
ATOM 1384 C CA . PHE B 1 48 ? -5.73 -5.73 7.895 1 97.69 48 PHE B CA 1
ATOM 1385 C C . PHE B 1 48 ? -6.039 -4.711 6.805 1 97.69 48 PHE B C 1
ATOM 1387 O O . PHE B 1 48 ? -6.453 -3.588 7.098 1 97.69 48 PHE B O 1
ATOM 1394 N N . LEU B 1 49 ? -5.863 -5.102 5.574 1 97.69 49 LEU B N 1
ATOM 1395 C CA . LEU B 1 49 ? -6.023 -4.176 4.453 1 97.69 49 LEU B CA 1
ATOM 1396 C C . LEU B 1 49 ? -7.43 -4.266 3.871 1 97.69 49 LEU B C 1
ATOM 1398 O O . LEU B 1 49 ? -7.789 -3.492 2.982 1 97.69 49 LEU B O 1
ATOM 1402 N N . LYS B 1 50 ? -8.172 -5.219 4.324 1 96.69 50 LYS B N 1
ATOM 1403 C CA . LYS B 1 50 ? -9.539 -5.418 3.873 1 96.69 50 LYS B CA 1
ATOM 1404 C C . LYS B 1 50 ? -9.594 -5.703 2.375 1 96.69 50 LYS B C 1
ATOM 1406 O O . LYS B 1 50 ? -10.367 -5.078 1.646 1 96.69 50 LYS B O 1
ATOM 1411 N N . VAL B 1 51 ? -8.766 -6.617 1.977 1 97.38 51 VAL B N 1
ATOM 1412 C CA . VAL B 1 51 ? -8.75 -7.078 0.592 1 97.38 51 VAL B CA 1
ATOM 1413 C C . VAL B 1 51 ? -8.969 -8.586 0.543 1 97.38 51 VAL B C 1
ATOM 1415 O O . VAL B 1 51 ? -8.898 -9.266 1.572 1 97.38 51 VAL B O 1
ATOM 1418 N N . ALA B 1 52 ? -9.266 -9.055 -0.662 1 97.69 52 ALA B N 1
ATOM 1419 C CA . ALA B 1 52 ? -9.508 -10.484 -0.843 1 97.69 52 ALA B CA 1
ATOM 1420 C C . ALA B 1 52 ? -8.242 -11.289 -0.609 1 97.69 52 ALA B C 1
ATOM 1422 O O . ALA B 1 52 ? -7.152 -10.891 -1.036 1 97.69 52 ALA B O 1
ATOM 1423 N N . ARG B 1 53 ? -8.367 -12.383 0.065 1 97.31 53 ARG B N 1
ATOM 1424 C CA . ARG B 1 53 ? -7.23 -13.242 0.363 1 97.31 53 ARG B CA 1
ATOM 1425 C C . ARG B 1 53 ? -6.613 -13.805 -0.916 1 97.31 53 ARG B C 1
ATOM 1427 O O . ARG B 1 53 ? -5.398 -13.984 -1 1 97.31 53 ARG B O 1
ATOM 1434 N N . SER B 1 54 ? -7.477 -14.164 -1.889 1 95.12 54 SER B N 1
ATOM 1435 C CA . SER B 1 54 ? -6.984 -14.688 -3.16 1 95.12 54 SER B CA 1
ATOM 1436 C C . SER B 1 54 ? -6.094 -13.672 -3.865 1 95.12 54 SER B C 1
ATOM 1438 O O . SER B 1 54 ? -5.121 -14.047 -4.523 1 95.12 54 SER B O 1
ATOM 1440 N N . PHE B 1 55 ? -6.422 -12.43 -3.656 1 96.75 55 PHE B N 1
ATOM 1441 C CA . PHE B 1 55 ? -5.633 -11.336 -4.211 1 96.75 55 PHE B CA 1
ATOM 1442 C C . PHE B 1 55 ? -4.262 -11.266 -3.555 1 96.75 55 PHE B C 1
ATOM 1444 O O . PHE B 1 55 ? -3.244 -11.133 -4.242 1 96.75 55 PHE B O 1
ATOM 1451 N N . VAL B 1 56 ? -4.215 -11.445 -2.301 1 98.06 56 VAL B N 1
ATOM 1452 C CA . VAL B 1 56 ? -2.959 -11.445 -1.557 1 98.06 56 VAL B CA 1
ATOM 1453 C C . VAL B 1 56 ? -2.09 -12.617 -2.008 1 98.06 56 VAL B C 1
ATOM 1455 O O . VAL B 1 56 ? -0.901 -12.445 -2.289 1 98.06 56 VAL B O 1
ATOM 1458 N N . HIS B 1 57 ? -2.695 -13.703 -2.135 1 95.69 57 HIS B N 1
ATOM 1459 C CA . HIS B 1 57 ? -1.975 -14.914 -2.521 1 95.69 57 HIS B CA 1
ATOM 1460 C C . HIS B 1 57 ? -1.378 -14.773 -3.918 1 95.69 57 HIS B C 1
ATOM 1462 O O . HIS B 1 57 ? -0.235 -15.18 -4.148 1 95.69 57 HIS B O 1
ATOM 1468 N N . LYS B 1 58 ? -2.121 -14.258 -4.801 1 93.38 58 LYS B N 1
ATOM 1469 C CA . LYS B 1 58 ? -1.635 -14.062 -6.164 1 93.38 58 LYS B CA 1
ATOM 1470 C C . LYS B 1 58 ? -0.413 -13.148 -6.184 1 93.38 58 LYS B C 1
ATOM 1472 O O . LYS B 1 58 ? 0.578 -13.438 -6.855 1 93.38 58 LYS B O 1
ATOM 1477 N N . ILE B 1 59 ? -0.509 -12.086 -5.453 1 96.31 59 ILE B N 1
ATOM 1478 C CA . ILE B 1 59 ? 0.594 -11.133 -5.43 1 96.31 59 ILE B CA 1
ATOM 1479 C C . ILE B 1 59 ? 1.807 -11.766 -4.75 1 96.31 59 ILE B C 1
ATOM 1481 O O . ILE B 1 59 ? 2.945 -11.539 -5.168 1 96.31 59 ILE B O 1
ATOM 1485 N N . ARG B 1 60 ? 1.571 -12.531 -3.746 1 95.19 60 ARG B N 1
ATOM 1486 C CA . ARG B 1 60 ? 2.666 -13.258 -3.109 1 95.19 60 ARG B CA 1
ATOM 1487 C C . ARG B 1 60 ? 3.395 -14.141 -4.113 1 95.19 60 ARG B C 1
ATOM 1489 O O . ARG B 1 60 ? 4.625 -14.133 -4.176 1 95.19 60 ARG B O 1
ATOM 1496 N N . CYS B 1 61 ? 2.65 -14.859 -4.867 1 92 61 CYS B N 1
ATOM 1497 C CA . CYS B 1 61 ? 3.215 -15.75 -5.875 1 92 61 CYS B CA 1
ATOM 1498 C C . CYS B 1 61 ? 4.07 -14.977 -6.871 1 92 61 CYS B C 1
ATOM 1500 O O . CYS B 1 61 ? 5.176 -15.398 -7.211 1 92 61 CYS B O 1
ATOM 1502 N N . GLU B 1 62 ? 3.553 -13.906 -7.305 1 91 62 GLU B N 1
ATOM 1503 C CA . GLU B 1 62 ? 4.293 -13.078 -8.258 1 91 62 GLU B CA 1
ATOM 1504 C C . GLU B 1 62 ? 5.578 -12.539 -7.633 1 91 62 GLU B C 1
ATOM 1506 O O . GLU B 1 62 ? 6.625 -12.516 -8.289 1 91 62 GLU B O 1
ATOM 1511 N N . LEU B 1 63 ? 5.449 -12.125 -6.434 1 92.94 63 LEU B N 1
ATOM 1512 C CA . LEU B 1 63 ? 6.605 -11.578 -5.734 1 92.94 63 LEU B CA 1
ATOM 1513 C C . LEU B 1 63 ? 7.672 -12.648 -5.523 1 92.94 63 LEU B C 1
ATOM 1515 O O . LEU B 1 63 ? 8.867 -12.375 -5.668 1 92.94 63 LEU B O 1
ATOM 1519 N N . GLU B 1 64 ? 7.215 -13.789 -5.223 1 89.44 64 GLU B N 1
ATOM 1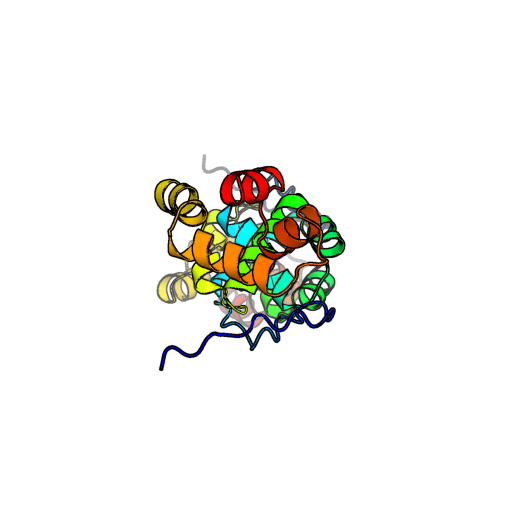520 C CA . GLU B 1 64 ? 8.141 -14.898 -5.012 1 89.44 64 GLU B CA 1
ATOM 1521 C C . GLU B 1 64 ? 8.844 -15.281 -6.309 1 89.44 64 GLU B C 1
ATOM 1523 O O . GLU B 1 64 ? 10.039 -15.57 -6.312 1 89.44 64 GLU B O 1
ATOM 1528 N N . LYS B 1 65 ? 8.133 -15.281 -7.34 1 84.69 65 LYS B N 1
ATOM 1529 C CA . LYS B 1 65 ? 8.711 -15.594 -8.648 1 84.69 65 LYS B CA 1
ATOM 1530 C C . LYS B 1 65 ? 9.781 -14.586 -9.031 1 84.69 65 LYS B C 1
ATOM 1532 O O . LYS B 1 65 ? 10.742 -14.922 -9.727 1 84.69 65 LYS B O 1
ATOM 1537 N N . GLU B 1 66 ? 9.539 -13.375 -8.562 1 87.38 66 GLU B N 1
ATOM 1538 C CA . GLU B 1 66 ? 10.492 -12.312 -8.859 1 87.38 66 GLU B CA 1
ATOM 1539 C C . GLU B 1 66 ? 11.531 -12.18 -7.75 1 87.38 66 GLU B C 1
ATOM 1541 O O . GLU B 1 66 ? 12.188 -11.141 -7.637 1 87.38 66 GLU B O 1
ATOM 1546 N N . ASP B 1 67 ? 11.617 -13.172 -6.902 1 87 67 ASP B N 1
ATOM 1547 C CA . ASP B 1 67 ? 12.594 -13.227 -5.812 1 87 67 ASP B CA 1
ATOM 1548 C C . ASP B 1 67 ? 12.461 -12.008 -4.902 1 87 67 ASP B C 1
ATOM 1550 O O . ASP B 1 67 ? 13.461 -11.422 -4.492 1 87 67 ASP B O 1
ATOM 1554 N N . GLY B 1 68 ? 11.211 -11.5 -4.789 1 88 68 GLY B N 1
ATOM 1555 C CA . GLY B 1 68 ? 10.969 -10.43 -3.834 1 88 68 GLY B CA 1
ATOM 1556 C C . GLY B 1 68 ? 11.062 -9.047 -4.449 1 88 68 GLY B C 1
ATOM 1557 O O . GLY B 1 68 ? 10.875 -8.039 -3.764 1 88 68 GLY B O 1
ATOM 1558 N N . ASN B 1 69 ? 11.406 -9.008 -5.691 1 90.06 69 ASN B N 1
ATOM 1559 C CA . ASN B 1 69 ? 11.453 -7.707 -6.355 1 90.06 69 ASN B CA 1
ATOM 1560 C C . ASN B 1 69 ? 10.055 -7.16 -6.617 1 90.06 69 ASN B C 1
ATOM 1562 O O . ASN B 1 69 ? 9.258 -7.785 -7.324 1 90.06 69 ASN B O 1
ATOM 1566 N N . ALA B 1 70 ? 9.805 -6.02 -6.07 1 93.69 70 ALA B N 1
ATOM 1567 C CA . ALA B 1 70 ? 8.461 -5.441 -6.117 1 93.69 70 ALA B CA 1
ATOM 1568 C C . ALA B 1 70 ? 8.211 -4.754 -7.453 1 93.69 70 ALA B C 1
ATOM 1570 O O . ALA B 1 70 ? 7.059 -4.586 -7.867 1 93.69 70 ALA B O 1
ATOM 1571 N N . SER B 1 71 ? 9.203 -4.301 -8.125 1 92.25 71 SER B N 1
ATOM 1572 C CA . SER B 1 71 ? 9.086 -3.441 -9.297 1 92.25 71 SER B CA 1
ATOM 1573 C C . SER B 1 71 ? 8.25 -4.109 -10.391 1 92.25 71 SER B C 1
ATOM 1575 O O . SER B 1 71 ? 7.262 -3.545 -10.852 1 92.25 71 SER B O 1
ATOM 1577 N N . PRO B 1 72 ? 8.547 -5.359 -10.758 1 90.44 72 PRO B N 1
ATOM 1578 C CA . PRO B 1 72 ? 7.758 -5.992 -11.82 1 90.44 72 PRO B CA 1
ATOM 1579 C C . PRO B 1 72 ? 6.344 -6.348 -11.375 1 90.44 72 PRO B C 1
ATOM 1581 O O . PRO B 1 72 ? 5.461 -6.559 -12.219 1 90.44 72 PRO B O 1
ATOM 1584 N N . VAL B 1 73 ? 6.172 -6.371 -10.086 1 93.12 73 VAL B N 1
ATOM 1585 C CA . VAL B 1 73 ? 4.906 -6.844 -9.531 1 93.12 73 VAL B CA 1
ATOM 1586 C C . VAL B 1 73 ? 4.008 -5.656 -9.203 1 93.12 73 VAL B C 1
ATOM 1588 O O . VAL B 1 73 ? 2.818 -5.824 -8.922 1 93.12 73 VAL B O 1
ATOM 1591 N N . SER B 1 74 ? 4.52 -4.469 -9.258 1 94.38 74 SER B N 1
ATOM 1592 C CA . SER B 1 74 ? 3.855 -3.266 -8.773 1 94.38 74 SER B CA 1
ATOM 1593 C C . SER B 1 74 ? 2.641 -2.922 -9.633 1 94.38 74 SER B C 1
ATOM 1595 O O . SER B 1 74 ? 1.731 -2.225 -9.18 1 94.38 74 SER B O 1
ATOM 1597 N N . LYS B 1 75 ? 2.664 -3.344 -10.844 1 93.56 75 LYS B N 1
ATOM 1598 C CA . LYS B 1 75 ? 1.537 -3.102 -11.734 1 93.56 75 LYS B CA 1
ATOM 1599 C C . LYS B 1 75 ? 0.997 -4.406 -12.312 1 93.56 75 LYS B C 1
ATOM 1601 O O . LYS B 1 75 ? 1.757 -5.348 -12.547 1 93.56 75 LYS B O 1
ATOM 1606 N N . ARG B 1 76 ? -0.227 -4.406 -12.547 1 90.75 76 ARG B N 1
ATOM 1607 C CA . ARG B 1 76 ? -0.814 -5.555 -13.227 1 90.75 76 ARG B CA 1
ATOM 1608 C C . ARG B 1 76 ? -0.273 -5.688 -14.648 1 90.75 76 ARG B C 1
ATOM 1610 O O . ARG B 1 76 ? -0.212 -4.703 -15.391 1 90.75 76 ARG B O 1
ATOM 1617 N N . LYS B 1 77 ? 0.016 -6.82 -14.938 1 86.38 77 LYS B N 1
ATOM 1618 C CA . LYS B 1 77 ? 0.522 -7.066 -16.281 1 86.38 77 LYS B CA 1
ATOM 1619 C C . LYS B 1 77 ? -0.599 -6.984 -17.312 1 86.38 77 LYS B C 1
ATOM 1621 O O . LYS B 1 77 ? -1.756 -7.281 -17.016 1 86.38 77 LYS B O 1
ATOM 1626 N N . LYS B 1 78 ? -0.235 -6.633 -18.5 1 85.88 78 LYS B N 1
ATOM 1627 C CA . LYS B 1 78 ? -1.193 -6.625 -19.609 1 85.88 78 LYS B CA 1
ATOM 1628 C C . LYS B 1 78 ? -1.728 -8.031 -19.875 1 85.88 78 LYS B C 1
ATOM 1630 O O . LYS B 1 78 ? -1.047 -9.023 -19.609 1 85.88 78 LYS B O 1
ATOM 1635 N N . HIS B 1 79 ? -2.852 -8.078 -20.5 1 81.75 79 HIS B N 1
ATOM 1636 C CA . HIS B 1 79 ? -3.539 -9.336 -20.781 1 81.75 79 HIS B CA 1
ATOM 1637 C C . HIS B 1 79 ? -2.689 -10.242 -21.656 1 81.75 79 HIS B C 1
ATOM 1639 O O . HIS B 1 79 ? -2.539 -11.43 -21.359 1 81.75 79 HIS B O 1
ATOM 1645 N N . SER B 1 80 ? -2.154 -9.672 -22.672 1 78.25 80 SER B N 1
ATOM 1646 C CA . SER B 1 80 ? -1.357 -10.453 -23.609 1 78.25 80 SER B CA 1
ATOM 1647 C C . SER B 1 80 ? -0.172 -11.117 -22.922 1 78.25 80 SER B C 1
ATOM 1649 O O . SER B 1 80 ? 0.171 -12.266 -23.219 1 78.25 80 SER B O 1
ATOM 1651 N N . LYS B 1 81 ? 0.402 -10.359 -21.953 1 74.56 81 LYS B N 1
ATOM 1652 C CA . LYS B 1 81 ? 1.571 -10.875 -21.25 1 74.56 81 LYS B CA 1
ATOM 1653 C C . LYS B 1 81 ? 1.177 -11.961 -20.25 1 74.56 81 LYS B C 1
ATOM 1655 O O . LYS B 1 81 ? 1.925 -12.914 -20.031 1 74.56 81 LYS B O 1
ATOM 1660 N N . ARG B 1 82 ? -0.113 -11.805 -19.875 1 76.25 82 ARG B N 1
ATOM 1661 C CA . ARG B 1 82 ? -0.566 -12.781 -18.891 1 76.25 82 ARG B CA 1
ATOM 1662 C C . ARG B 1 82 ? -0.985 -14.086 -19.562 1 76.25 82 ARG B C 1
ATOM 1664 O O . ARG B 1 82 ? -0.591 -15.164 -19.125 1 76.25 82 ARG B O 1
ATOM 1671 N N . SER B 1 83 ? -1.684 -14.023 -20.625 1 74.5 83 SER B N 1
ATOM 1672 C CA . SER B 1 83 ? -2.127 -15.203 -21.359 1 74.5 83 SER B CA 1
ATOM 1673 C C . SER B 1 83 ? -0.945 -15.945 -21.969 1 74.5 83 SER B C 1
ATOM 1675 O O . SER B 1 83 ? -0.887 -17.172 -21.922 1 74.5 83 SER B O 1
ATOM 1677 N N . ASP B 1 84 ? 0.057 -15.211 -22.344 1 74.12 84 ASP B N 1
ATOM 1678 C CA . ASP B 1 84 ? 1.224 -15.805 -22.984 1 74.12 84 ASP B CA 1
ATOM 1679 C C . ASP B 1 84 ? 2.152 -16.453 -21.953 1 74.12 84 ASP B C 1
ATOM 1681 O O . ASP B 1 84 ? 2.875 -17.391 -22.266 1 74.12 84 ASP B O 1
ATOM 1685 N N . SER B 1 85 ? 2.006 -15.906 -20.812 1 77.81 85 SER B N 1
ATOM 1686 C CA . SER B 1 85 ? 2.965 -16.344 -19.812 1 77.81 85 SER B CA 1
ATOM 1687 C C . SER B 1 85 ? 2.756 -17.812 -19.453 1 77.81 85 SER B C 1
ATOM 1689 O O . SER B 1 85 ? 3.715 -18.516 -19.141 1 77.81 85 SER B O 1
ATOM 1691 N N . ILE B 1 86 ? 1.548 -18.328 -19.516 1 78.25 86 ILE B N 1
ATOM 1692 C CA . ILE B 1 86 ? 1.303 -19.703 -19.094 1 78.25 86 ILE B CA 1
ATOM 1693 C C . ILE B 1 86 ? 1.316 -20.625 -20.312 1 78.25 86 ILE B C 1
ATOM 1695 O O . ILE B 1 86 ? 1.137 -21.844 -20.188 1 78.25 86 ILE B O 1
ATOM 1699 N N . ARG B 1 87 ? 1.622 -20.031 -21.469 1 82.38 87 ARG B N 1
ATOM 1700 C CA . ARG B 1 87 ? 1.67 -20.828 -22.688 1 82.38 87 ARG B CA 1
ATOM 1701 C C . ARG B 1 87 ? 3.039 -20.734 -23.359 1 82.38 87 ARG B C 1
ATOM 1703 O O . ARG B 1 87 ? 3.236 -21.25 -24.453 1 82.38 87 ARG B O 1
ATOM 1710 N N . THR B 1 88 ? 3.896 -20.141 -22.625 1 86.12 88 THR B N 1
ATOM 1711 C CA . THR B 1 88 ? 5.238 -20 -23.172 1 86.12 88 THR B CA 1
ATOM 1712 C C . THR B 1 88 ? 6.004 -21.312 -23.078 1 86.12 88 THR B C 1
ATOM 1714 O O . THR B 1 88 ? 5.809 -22.078 -22.125 1 86.12 88 THR B O 1
ATOM 1717 N N . PRO B 1 89 ? 6.789 -21.516 -24.141 1 88.88 89 PRO B N 1
ATOM 1718 C CA . PRO B 1 89 ? 7.629 -22.719 -24.078 1 88.88 89 PRO B CA 1
ATOM 1719 C C . PRO B 1 89 ? 8.492 -22.766 -22.828 1 88.88 89 PRO B C 1
ATOM 1721 O O . PRO B 1 89 ? 8.75 -23.844 -22.281 1 88.88 89 PRO B O 1
ATOM 1724 N N . GLU B 1 90 ? 8.867 -21.578 -22.391 1 86.88 90 GLU B N 1
ATOM 1725 C CA . GLU B 1 90 ? 9.695 -21.516 -21.188 1 86.88 90 GLU B CA 1
ATOM 1726 C C . GLU B 1 90 ? 8.938 -22.016 -19.953 1 86.88 90 GLU B C 1
ATOM 1728 O O . GLU B 1 90 ? 9.469 -22.812 -19.172 1 86.88 90 GLU B O 1
ATOM 1733 N N . PHE B 1 91 ? 7.695 -21.547 -19.859 1 87.75 91 PHE B N 1
ATOM 1734 C CA . PHE B 1 91 ? 6.883 -21.953 -18.734 1 87.75 91 PHE B CA 1
ATOM 1735 C C . PHE B 1 91 ? 6.617 -23.453 -18.766 1 87.75 91 PHE B C 1
ATOM 1737 O O . PHE B 1 91 ? 6.758 -24.141 -17.766 1 87.75 91 PHE B O 1
ATOM 1744 N N . ILE B 1 92 ? 6.266 -23.953 -19.906 1 91.94 92 ILE B N 1
ATOM 1745 C CA . ILE B 1 92 ? 5.945 -25.375 -20.109 1 91.94 92 ILE B CA 1
ATOM 1746 C C . ILE B 1 92 ? 7.164 -26.219 -19.766 1 91.94 92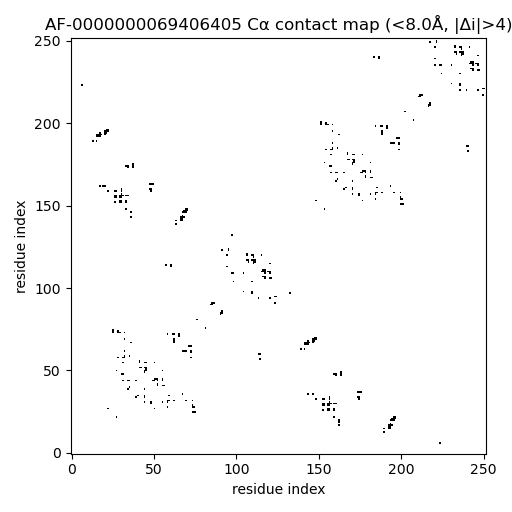 ILE B C 1
ATOM 1748 O O . ILE B 1 92 ? 7.039 -27.25 -19.078 1 91.94 92 ILE B O 1
ATOM 1752 N N . GLN B 1 93 ? 8.328 -25.75 -20.188 1 92.06 93 GLN B N 1
ATOM 1753 C CA . GLN B 1 93 ? 9.562 -26.484 -19.906 1 92.06 93 GLN B CA 1
ATOM 1754 C C . GLN B 1 93 ? 9.867 -26.516 -18.422 1 92.06 93 GLN B C 1
ATOM 1756 O O . GLN B 1 93 ? 10.305 -27.531 -17.891 1 92.06 93 GLN B O 1
ATOM 1761 N N . GLU B 1 94 ? 9.602 -25.359 -17.781 1 90.69 94 GLU B N 1
ATOM 1762 C CA . GLU B 1 94 ? 9.844 -25.281 -16.344 1 90.69 94 GLU B CA 1
ATOM 1763 C C . GLU B 1 94 ? 8.93 -26.234 -15.578 1 90.69 94 GLU B C 1
ATOM 1765 O O . GLU B 1 94 ? 9.359 -26.906 -14.641 1 90.69 94 GLU B O 1
ATOM 1770 N N . VAL B 1 95 ? 7.73 -26.25 -16 1 92.88 95 VAL B N 1
ATOM 1771 C CA . VAL B 1 95 ? 6.754 -27.109 -15.328 1 92.88 95 VAL B CA 1
ATOM 1772 C C . VAL B 1 95 ? 7.121 -28.578 -15.555 1 92.88 95 VAL B C 1
ATOM 1774 O O . VAL B 1 95 ? 7.125 -29.375 -14.609 1 92.88 95 VAL B O 1
ATOM 1777 N N . LYS B 1 96 ? 7.438 -28.938 -16.781 1 92.88 96 LYS B N 1
ATOM 1778 C CA . LYS B 1 96 ? 7.789 -30.312 -17.094 1 92.88 96 LYS B CA 1
ATOM 1779 C C . LYS B 1 96 ? 9.039 -30.75 -16.344 1 92.88 96 LYS B C 1
ATOM 1781 O O . LYS B 1 96 ? 9.117 -31.891 -15.867 1 92.88 96 LYS B O 1
ATOM 1786 N N . GLN B 1 97 ? 10 -29.891 -16.281 1 93.38 97 GLN B N 1
ATOM 1787 C CA . GLN B 1 97 ? 11.219 -30.203 -15.539 1 93.38 97 GLN B CA 1
ATOM 1788 C C . GLN B 1 97 ? 10.914 -30.422 -14.062 1 93.38 97 GLN B C 1
ATOM 1790 O O . GLN B 1 97 ? 11.477 -31.328 -13.438 1 93.38 97 GLN B O 1
ATOM 1795 N N . ASN B 1 98 ? 10.039 -29.562 -13.508 1 91.5 98 ASN B N 1
ATOM 1796 C CA . ASN B 1 98 ? 9.648 -29.703 -12.109 1 91.5 98 ASN B CA 1
ATOM 1797 C C . ASN B 1 98 ? 8.961 -31.047 -11.859 1 91.5 98 ASN B C 1
ATOM 1799 O O . ASN B 1 98 ? 9.203 -31.688 -10.844 1 91.5 98 ASN B O 1
ATOM 1803 N N . ILE B 1 99 ? 8.156 -31.453 -12.773 1 90.88 99 ILE B N 1
ATOM 1804 C CA . ILE B 1 99 ? 7.449 -32.719 -12.656 1 90.88 99 ILE B CA 1
ATOM 1805 C C . ILE B 1 99 ? 8.453 -33.875 -12.703 1 90.88 99 ILE B C 1
ATOM 1807 O O . ILE B 1 99 ? 8.336 -34.844 -11.945 1 90.88 99 ILE B O 1
ATOM 1811 N N . ARG B 1 100 ? 9.414 -33.75 -13.641 1 92 100 ARG B N 1
ATOM 1812 C CA . ARG B 1 100 ? 10.445 -34.75 -13.773 1 92 100 ARG B CA 1
ATOM 1813 C C . ARG B 1 100 ? 11.297 -34.844 -12.508 1 92 100 ARG B C 1
ATOM 1815 O O . ARG B 1 100 ? 11.664 -35.938 -12.086 1 92 100 ARG B O 1
ATOM 1822 N N . ASP B 1 101 ? 11.555 -33.75 -11.938 1 92.31 101 ASP B N 1
ATOM 1823 C CA . ASP B 1 101 ? 12.422 -33.688 -10.766 1 92.31 101 ASP B CA 1
ATOM 1824 C C . ASP B 1 101 ? 11.68 -34.125 -9.5 1 92.31 101 ASP B C 1
ATOM 1826 O O . ASP B 1 101 ? 12.297 -34.5 -8.508 1 92.31 101 ASP B O 1
ATOM 1830 N N . ASN B 1 102 ? 10.32 -34.062 -9.562 1 90.69 102 ASN B N 1
ATOM 1831 C CA . ASN B 1 102 ? 9.508 -34.406 -8.391 1 90.69 102 ASN B CA 1
ATOM 1832 C C . ASN B 1 102 ? 8.398 -35.406 -8.742 1 90.69 102 ASN B C 1
ATOM 1834 O O . ASN B 1 102 ? 7.219 -35.062 -8.688 1 90.69 102 ASN B O 1
ATOM 1838 N N . PRO B 1 103 ? 8.75 -36.656 -9.031 1 89 103 PRO B N 1
ATOM 1839 C CA . PRO B 1 103 ? 7.781 -37.656 -9.477 1 89 103 PRO B CA 1
ATOM 1840 C C . PRO B 1 103 ? 6.754 -38.031 -8.398 1 89 103 PRO B C 1
ATOM 1842 O O . PRO B 1 103 ? 5.652 -38.469 -8.719 1 89 103 PRO B O 1
ATOM 1845 N N . GLY B 1 104 ? 6.938 -37.75 -7.219 1 91.88 104 GLY B N 1
ATOM 1846 C CA . GLY B 1 104 ? 6.008 -38.062 -6.152 1 91.88 104 GLY B CA 1
ATOM 1847 C C . GLY B 1 104 ? 5.051 -36.938 -5.816 1 91.88 104 GLY B C 1
ATOM 1848 O O . GLY B 1 104 ? 4.098 -37.125 -5.055 1 91.88 104 GLY B O 1
ATOM 1849 N N . LYS B 1 105 ? 5.191 -35.812 -6.418 1 92.94 105 LYS B N 1
ATOM 1850 C CA . LYS B 1 105 ? 4.344 -34.656 -6.117 1 92.94 105 LYS B CA 1
ATOM 1851 C C . LYS B 1 105 ? 3.039 -34.719 -6.906 1 92.94 105 LYS B C 1
ATOM 1853 O O . LYS B 1 105 ? 3.029 -35.125 -8.07 1 92.94 105 LYS B O 1
ATOM 1858 N N . SER B 1 106 ? 2 -34.375 -6.191 1 94.75 106 SER B N 1
ATOM 1859 C CA . SER B 1 106 ? 0.708 -34.312 -6.867 1 94.75 106 SER B CA 1
ATOM 1860 C C . SER B 1 106 ? 0.628 -33.156 -7.832 1 94.75 106 SER B C 1
ATOM 1862 O O . SER B 1 106 ? 1.369 -32.156 -7.691 1 94.75 106 SER B O 1
ATOM 1864 N N . MET B 1 107 ? -0.232 -33.219 -8.859 1 93.69 107 MET B N 1
ATOM 1865 C CA . MET B 1 107 ? -0.467 -32.125 -9.797 1 93.69 107 MET B CA 1
ATOM 1866 C C . MET B 1 107 ? -0.958 -30.891 -9.062 1 93.69 107 MET B C 1
ATOM 1868 O O . MET B 1 107 ? -0.631 -29.766 -9.453 1 93.69 107 MET B O 1
ATOM 1872 N N . ARG B 1 108 ? -1.686 -31.078 -7.988 1 95.38 108 ARG B N 1
ATOM 1873 C CA . ARG B 1 108 ? -2.174 -29.969 -7.184 1 95.38 108 ARG B CA 1
ATOM 1874 C C . ARG B 1 108 ? -1.024 -29.266 -6.477 1 95.38 108 ARG B C 1
ATOM 1876 O O . ARG B 1 108 ? -1.004 -28.031 -6.395 1 95.38 108 ARG B O 1
ATOM 1883 N N . SER B 1 109 ? -0.141 -30.031 -6.035 1 93.5 109 SER B N 1
ATOM 1884 C CA . SER B 1 109 ? 1.017 -29.469 -5.352 1 93.5 109 SER B CA 1
ATOM 1885 C C . SER B 1 109 ? 1.885 -28.672 -6.309 1 93.5 109 SER B C 1
ATOM 1887 O O . SER B 1 109 ? 2.359 -27.578 -5.961 1 93.5 109 SER B O 1
ATOM 1889 N N . ILE B 1 110 ? 2.029 -29.156 -7.484 1 91.12 110 ILE B N 1
ATOM 1890 C CA . ILE B 1 110 ? 2.826 -28.469 -8.5 1 91.12 110 ILE B CA 1
ATOM 1891 C C . ILE B 1 110 ? 2.119 -27.188 -8.93 1 91.12 110 ILE B C 1
ATOM 1893 O O . ILE B 1 110 ? 2.756 -26.141 -9.094 1 91.12 110 ILE B O 1
ATOM 1897 N N . ALA B 1 111 ? 0.809 -27.328 -9.062 1 93.62 111 ALA B N 1
ATOM 1898 C CA . ALA B 1 111 ? 0.026 -26.141 -9.43 1 93.62 111 ALA B CA 1
ATOM 1899 C C . ALA B 1 111 ? 0.206 -25.031 -8.406 1 93.62 111 ALA B C 1
ATOM 1901 O O . ALA B 1 111 ? 0.366 -23.859 -8.781 1 93.62 111 ALA B O 1
ATOM 1902 N N . LYS B 1 112 ? 0.226 -25.312 -7.16 1 89.94 112 LYS B N 1
ATOM 1903 C CA . LYS B 1 112 ? 0.415 -24.344 -6.086 1 89.94 112 LYS B CA 1
ATOM 1904 C C . LYS B 1 112 ? 1.784 -23.672 -6.18 1 89.94 112 LYS B C 1
ATOM 1906 O O . LYS B 1 112 ? 1.909 -22.469 -5.957 1 89.94 112 LYS B O 1
ATOM 1911 N N . GLU B 1 113 ? 2.715 -24.422 -6.547 1 86.31 113 GLU B N 1
ATOM 1912 C CA . GLU B 1 113 ? 4.074 -23.906 -6.648 1 86.31 113 GLU B CA 1
ATOM 1913 C C . GLU B 1 113 ? 4.195 -22.891 -7.785 1 86.31 113 GLU B C 1
ATOM 1915 O O . GLU B 1 113 ? 4.961 -21.938 -7.691 1 86.31 113 GLU B O 1
ATOM 1920 N N . PHE B 1 114 ? 3.453 -23.094 -8.781 1 89 114 PHE B N 1
ATOM 1921 C CA . PHE B 1 114 ? 3.518 -22.219 -9.938 1 89 114 PHE B CA 1
ATOM 1922 C C . PHE B 1 114 ? 2.379 -21.203 -9.914 1 89 114 PHE B C 1
ATOM 1924 O O . PHE B 1 114 ? 2.299 -20.328 -10.781 1 89 114 PHE B O 1
ATOM 1931 N N . CYS B 1 115 ? 1.539 -21.328 -8.93 1 89.62 115 CYS B N 1
ATOM 1932 C CA . CYS B 1 115 ? 0.415 -20.406 -8.727 1 89.62 115 CYS B CA 1
ATOM 1933 C C . CYS B 1 115 ? -0.537 -20.453 -9.922 1 89.62 115 CYS B C 1
ATOM 1935 O O . CYS B 1 115 ? -0.917 -19.406 -10.453 1 89.62 115 CYS B O 1
ATOM 1937 N N . VAL B 1 116 ? -0.831 -21.641 -10.359 1 91.12 116 VAL B N 1
ATOM 1938 C CA . VAL B 1 116 ? -1.809 -21.859 -11.422 1 91.12 116 VAL B CA 1
ATOM 1939 C C . VAL B 1 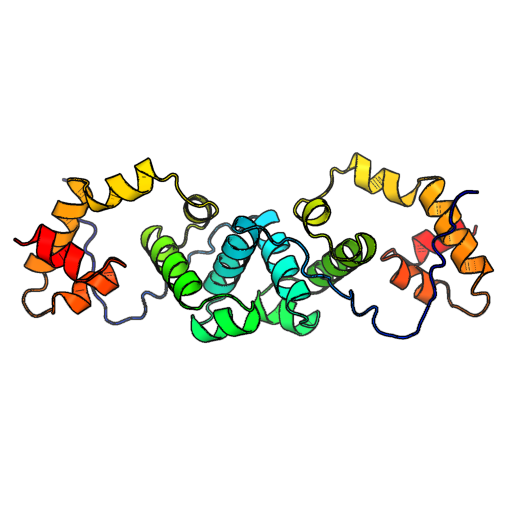116 ? -2.799 -22.938 -11 1 91.12 116 VAL B C 1
ATOM 1941 O O . VAL B 1 116 ? -2.654 -23.531 -9.93 1 91.12 116 VAL B O 1
ATOM 1944 N N . SER B 1 117 ? -3.848 -23.047 -11.812 1 91.75 117 SER B N 1
ATOM 1945 C CA . SER B 1 117 ? -4.828 -24.078 -11.516 1 91.75 117 SER B CA 1
ATOM 1946 C C . SER B 1 117 ? -4.285 -25.469 -11.844 1 91.75 117 SER B C 1
ATOM 1948 O O . SER B 1 117 ? -3.385 -25.609 -12.672 1 91.75 117 SER B O 1
ATOM 1950 N N . GLU B 1 118 ? -4.773 -26.406 -11.102 1 94.56 118 GLU B N 1
ATOM 1951 C CA . GLU B 1 118 ? -4.414 -27.797 -11.406 1 94.56 118 GLU B CA 1
ATOM 1952 C C . GLU B 1 118 ? -4.73 -28.141 -12.859 1 94.56 118 GLU B C 1
ATOM 1954 O O . GLU B 1 118 ? -3.988 -28.891 -13.5 1 94.56 118 GLU B O 1
ATOM 1959 N N . LYS B 1 119 ? -5.793 -27.641 -13.352 1 94.44 119 LYS B N 1
ATOM 1960 C CA . LYS B 1 119 ? -6.172 -27.891 -14.742 1 94.44 119 LYS B CA 1
ATOM 1961 C C . LYS B 1 119 ? -5.066 -27.453 -15.695 1 94.44 119 LYS B C 1
ATOM 1963 O O . LYS B 1 119 ? -4.789 -28.125 -16.688 1 94.44 119 LYS B O 1
ATOM 1968 N N . THR B 1 120 ? -4.5 -26.406 -15.453 1 92.44 120 THR B N 1
ATOM 1969 C CA . THR B 1 120 ? -3.418 -25.875 -16.281 1 92.44 120 THR B CA 1
ATOM 1970 C C . THR B 1 120 ? -2.244 -26.859 -16.312 1 92.44 120 THR B C 1
ATOM 1972 O O . THR B 1 120 ? -1.688 -27.141 -17.375 1 92.44 120 THR B O 1
ATOM 1975 N N . ILE B 1 121 ? -1.923 -27.375 -15.219 1 93.25 121 ILE B N 1
ATOM 1976 C CA . ILE B 1 121 ? -0.828 -28.328 -15.133 1 93.25 121 ILE B CA 1
ATOM 1977 C C . ILE B 1 121 ? -1.202 -29.609 -15.875 1 93.25 121 ILE B C 1
ATOM 1979 O O . ILE B 1 121 ? -0.387 -30.172 -16.609 1 93.25 121 ILE B O 1
ATOM 1983 N N . ARG B 1 122 ? -2.447 -30.031 -15.742 1 93.5 122 ARG B N 1
ATOM 1984 C CA . ARG B 1 122 ? -2.914 -31.25 -16.406 1 93.5 122 ARG B CA 1
ATOM 1985 C C . ARG B 1 122 ? -2.875 -31.078 -17.922 1 93.5 122 ARG B C 1
ATOM 1987 O O . ARG B 1 122 ? -2.535 -32.031 -18.641 1 93.5 122 ARG B O 1
ATOM 1994 N N . ASN B 1 123 ? -3.186 -29.859 -18.328 1 92.25 123 ASN B N 1
ATOM 1995 C CA . ASN B 1 123 ? -3.16 -29.578 -19.766 1 92.25 123 ASN B CA 1
ATOM 1996 C C . ASN B 1 123 ? -1.736 -29.594 -20.312 1 92.25 123 ASN B C 1
ATOM 1998 O O . ASN B 1 123 ? -1.517 -29.984 -21.469 1 92.25 123 ASN B O 1
ATOM 2002 N N . ILE B 1 124 ? -0.874 -29.188 -19.562 1 89.81 124 ILE B N 1
ATOM 2003 C CA . ILE B 1 124 ? 0.527 -29.172 -19.969 1 89.81 124 ILE B CA 1
ATOM 2004 C C . ILE B 1 124 ? 1.062 -30.609 -20.047 1 89.81 124 ILE B C 1
ATOM 2006 O O . ILE B 1 124 ? 1.878 -30.922 -20.922 1 89.81 124 ILE B O 1
ATOM 2010 N N . CYS B 1 125 ? 0.617 -31.516 -19.203 1 87.62 125 CYS B N 1
ATOM 2011 C CA . CYS B 1 125 ? 1.087 -32.906 -19.141 1 87.62 125 CYS B CA 1
ATOM 2012 C C . CYS B 1 125 ? 0.344 -33.781 -20.156 1 87.62 125 CYS B C 1
ATOM 2014 O O . CYS B 1 125 ? 0.768 -34.906 -20.438 1 87.62 125 CYS B O 1
ATOM 2016 N N . ALA B 1 126 ? -0.845 -33.344 -20.5 1 82.38 126 ALA B N 1
ATOM 2017 C CA . ALA B 1 126 ? -1.61 -34.156 -21.453 1 82.38 126 ALA B CA 1
ATOM 2018 C C . ALA B 1 126 ? -0.992 -34.094 -22.859 1 82.38 126 ALA B C 1
ATOM 2020 O O . ALA B 1 126 ? -0.32 -33.094 -23.188 1 82.38 126 ALA B O 1
#

Radius of gyration: 24.12 Å; Cα contacts (8 Å, |Δi|>4): 239; chains: 2; bounding box: 49×76×47 Å

Sequence (252 aa):
MLMLKKFLHSDMPLKIKMTAPILTNEMKRHAVIVALIANHGDLEISRFLKVARSFVHKIRCELEKEDGNASPVSKRKKHSKRSDSIRTPEFIQEVKQNIRDNPGKSMRSIAKEFCVSEKTIRNICAMLMLKKFLHSDMPLKIKMTAPILTNEMKRHAVIVALIANHGDLEISRFLKVARSFVHKIRCELEKEDGNASPVSKRKKHSKRSDSIRTPEFIQEVKQNIRDNPGKSMRSIAKEFCVSEKTIRNICA